Protein AF-A0A931K134-F1 (afdb_monomer)

Mean predicted aligned error: 13.14 Å

Secondary structure (DSSP, 8-state):
-----GGGGGGG-GGGTTS-HHHHHHHHHHHHH-HHHHHHHHHHHHHHHHHHHHHHHHHHHHHHHHS--TTTHHHHHHHHHHHHHHHHHHHHHHHHHHHHHHHHHHHHHHHHHHHSB-TTT--B-TTS--BTTTEEE-TTT--EEE--GGGGGGPPPTTSS------S-PPPPGGG-PPPPP-----S-GGGGSGGGTTS-HHHHHHHHHHTT--HHHHHHHHHHHHHHHHHHHHHHHHHHHHHHHHHS--GGGGGG-HHHHHHHHHHHHHHHHHHHHHHHHHHHHHHHHHHHHHTSB-TTT--B-TTSPPPTTSEEE-TTT--EEE--HHHHTTPPPTTS----------PPP--------

Sequence (362 aa):
MRLITKSKIYRAFPELDSYDDDDCQRFVARALESMGFKLATAGVMILMLVGVIPLTLYLGAELATEVSDDFFRRSLDLELTALFWMIGLVLVIACAFWVRDVLIGRRVRRLLRTQGRCVRCNYSLLGLEISPELTVVCPECGMKARVDRALCELVRDEEGRQSFVPRDVKAISPANQPPRPMRFITRRPIYRAFPELDSYDDHYCIVFLNSAKRPLWFRLPVLGLMVVLSLGGFAAFAITAMPVVILFTPSPRDADEQPFAFLAWIVFGTFVTGVIVLRVRDRLIRRRILTVLRRQGRCRDCDYSLVGMSVAPDLTITCPECGMINEVDPALSDLARDDLGRQSVAPPQPLPAAPTDTGAQP

Structure (mmCIF, N/CA/C/O backbone):
data_AF-A0A931K134-F1
#
_entry.id   AF-A0A931K134-F1
#
loop_
_atom_site.group_PDB
_atom_site.id
_atom_site.type_symbol
_atom_site.label_atom_id
_atom_site.label_alt_id
_atom_site.label_comp_id
_atom_site.label_asym_id
_atom_site.label_entity_id
_atom_site.label_seq_id
_atom_site.pdbx_PDB_ins_code
_atom_site.Cartn_x
_atom_site.Cartn_y
_atom_site.Cartn_z
_atom_site.occupancy
_atom_site.B_iso_or_equiv
_atom_site.auth_seq_id
_atom_site.auth_comp_id
_atom_site.auth_asym_id
_atom_site.auth_atom_id
_atom_site.pdbx_PDB_model_num
ATOM 1 N N . MET A 1 1 ? 5.025 -2.638 -3.467 1.00 38.53 1 MET A N 1
ATOM 2 C CA . MET A 1 1 ? 3.953 -1.661 -3.781 1.00 38.53 1 MET A CA 1
ATOM 3 C C . MET A 1 1 ? 3.006 -2.317 -4.767 1.00 38.53 1 MET A C 1
ATOM 5 O O . MET A 1 1 ? 3.502 -2.887 -5.725 1.00 38.53 1 MET A O 1
ATOM 9 N N . ARG A 1 2 ? 1.689 -2.331 -4.530 1.00 41.19 2 ARG A N 1
ATOM 10 C CA . ARG A 1 2 ? 0.731 -2.730 -5.576 1.00 41.19 2 ARG A CA 1
ATOM 11 C C . ARG A 1 2 ? 0.232 -1.453 -6.240 1.00 41.19 2 ARG A C 1
ATOM 13 O O . ARG A 1 2 ? -0.190 -0.566 -5.504 1.00 41.19 2 ARG A O 1
ATOM 20 N N . LEU A 1 3 ? 0.303 -1.386 -7.571 1.00 48.97 3 LEU A N 1
ATOM 21 C CA . LEU A 1 3 ? -0.452 -0.423 -8.373 1.00 48.97 3 LEU A CA 1
ATOM 22 C C . LEU A 1 3 ? -1.919 -0.596 -7.981 1.00 48.97 3 LEU A C 1
ATOM 24 O O . LEU A 1 3 ? -2.483 -1.678 -8.170 1.00 48.97 3 LEU A O 1
ATOM 28 N N . ILE A 1 4 ? -2.488 0.402 -7.309 1.00 51.59 4 ILE A N 1
ATOM 29 C CA . ILE A 1 4 ? -3.873 0.331 -6.864 1.00 51.59 4 ILE A CA 1
ATOM 30 C C . ILE A 1 4 ? -4.719 0.509 -8.120 1.00 51.59 4 ILE A C 1
ATOM 32 O O . ILE A 1 4 ? -4.828 1.598 -8.676 1.00 51.59 4 ILE A O 1
ATOM 36 N N . THR A 1 5 ? -5.294 -0.585 -8.610 1.00 55.16 5 THR A N 1
ATOM 37 C CA . THR A 1 5 ? -6.331 -0.512 -9.637 1.00 55.16 5 THR A CA 1
ATOM 38 C C . THR A 1 5 ? -7.448 0.384 -9.104 1.00 55.16 5 THR A C 1
ATOM 40 O O . THR A 1 5 ? -7.889 0.188 -7.969 1.00 55.16 5 THR A O 1
ATOM 43 N N . LYS A 1 6 ? -7.880 1.369 -9.906 1.00 60.53 6 LYS A N 1
ATOM 44 C CA . LYS A 1 6 ? -8.838 2.438 -9.544 1.00 60.53 6 LYS A CA 1
ATOM 45 C C . LYS A 1 6 ? -10.034 1.976 -8.694 1.00 60.53 6 LYS A C 1
ATOM 47 O O . LYS A 1 6 ? -10.540 2.761 -7.904 1.00 60.53 6 LYS A O 1
ATOM 52 N N . SER A 1 7 ? -10.462 0.724 -8.839 1.00 63.12 7 SER A N 1
ATOM 53 C CA . SER A 1 7 ? -11.676 0.178 -8.240 1.00 63.12 7 SER A CA 1
ATOM 54 C C . SER A 1 7 ? -11.694 0.059 -6.711 1.00 63.12 7 SER A C 1
ATOM 56 O O . SER A 1 7 ? -12.773 -0.154 -6.178 1.00 63.12 7 SER A O 1
ATOM 58 N N . LYS A 1 8 ? -10.571 0.162 -5.972 1.00 79.56 8 LYS A N 1
ATOM 59 C CA . LYS A 1 8 ? -10.569 -0.078 -4.501 1.00 79.56 8 LYS A CA 1
ATOM 60 C C . LYS A 1 8 ? -9.667 0.843 -3.677 1.00 79.56 8 LYS A C 1
ATOM 62 O O . LYS A 1 8 ? -9.091 0.417 -2.676 1.00 79.56 8 LYS A O 1
ATOM 67 N N . ILE A 1 9 ? -9.524 2.104 -4.084 1.00 80.75 9 ILE A N 1
ATOM 68 C CA . ILE A 1 9 ? -8.707 3.089 -3.348 1.00 80.75 9 ILE A CA 1
ATOM 69 C C . ILE A 1 9 ? -9.273 3.362 -1.944 1.00 80.75 9 ILE A C 1
ATOM 71 O O . ILE A 1 9 ? -8.511 3.505 -0.991 1.00 80.75 9 ILE A O 1
ATOM 75 N N . TYR A 1 10 ? -10.598 3.392 -1.802 1.00 83.75 10 TYR A N 1
ATOM 76 C CA . TYR A 1 10 ? -11.280 3.735 -0.552 1.00 83.75 10 TYR A CA 1
ATOM 77 C C . TYR A 1 10 ? -10.988 2.768 0.613 1.00 83.75 10 TYR A C 1
ATOM 79 O O . TYR A 1 10 ? -10.998 3.181 1.764 1.00 83.75 10 TYR A O 1
ATOM 87 N N . ARG A 1 11 ? -10.605 1.512 0.337 1.00 83.44 11 ARG A N 1
ATOM 88 C CA . ARG A 1 11 ? -10.245 0.521 1.376 1.00 83.44 11 ARG A CA 1
ATOM 89 C C . ARG A 1 11 ? -8.935 0.811 2.109 1.00 83.44 11 ARG A C 1
ATOM 91 O O . ARG A 1 11 ? -8.553 0.072 3.012 1.00 83.44 11 ARG A O 1
ATOM 98 N N . ALA A 1 12 ? -8.199 1.836 1.685 1.00 80.25 12 ALA A N 1
ATOM 99 C CA . ALA A 1 12 ? -7.009 2.299 2.385 1.00 80.25 12 ALA A CA 1
ATOM 100 C C . ALA A 1 12 ? -7.335 3.189 3.604 1.00 80.25 12 ALA A C 1
ATOM 102 O O . ALA A 1 12 ? -6.402 3.586 4.306 1.00 80.25 12 ALA A O 1
ATOM 103 N N . PHE A 1 13 ? -8.611 3.522 3.836 1.00 85.19 13 PHE A N 1
ATOM 104 C CA . PHE A 1 13 ? -9.059 4.415 4.907 1.00 85.19 13 PHE A CA 1
ATOM 105 C C . PHE A 1 13 ? -9.976 3.652 5.877 1.00 85.19 13 PHE A C 1
ATOM 107 O O . PHE A 1 13 ? -11.100 3.326 5.498 1.00 85.19 13 PHE A O 1
ATOM 114 N N . PRO A 1 14 ? -9.513 3.362 7.108 1.00 80.38 14 PRO A N 1
ATOM 115 C CA . PRO A 1 14 ? -10.309 2.694 8.142 1.00 80.38 14 PRO A CA 1
ATOM 116 C C . PRO A 1 14 ? -11.648 3.369 8.415 1.00 80.38 14 PRO A C 1
ATOM 118 O O . PRO A 1 14 ? -12.636 2.708 8.703 1.00 80.38 14 PRO A O 1
ATOM 121 N N . GLU A 1 15 ? -11.671 4.697 8.325 1.00 83.75 15 GLU A N 1
ATOM 122 C CA . GLU A 1 15 ? -12.836 5.523 8.621 1.00 83.75 15 GLU A CA 1
ATOM 123 C C . GLU A 1 15 ? -13.984 5.291 7.629 1.00 83.75 15 GLU A C 1
ATOM 125 O O . GLU A 1 15 ? -15.115 5.674 7.907 1.00 83.75 15 GLU A O 1
ATOM 130 N N . LEU A 1 16 ? -13.692 4.668 6.482 1.00 89.69 16 LEU A N 1
ATOM 131 C CA . LEU A 1 16 ? -14.670 4.308 5.462 1.00 89.69 16 LEU A CA 1
ATOM 132 C C . LEU A 1 16 ? -15.096 2.829 5.534 1.00 89.69 16 LEU A C 1
ATOM 134 O O . LEU A 1 16 ? -15.998 2.435 4.804 1.00 89.69 16 LEU A O 1
ATOM 138 N N . ASP A 1 17 ? -14.492 2.002 6.401 1.00 86.25 17 ASP A N 1
ATOM 139 C CA . ASP A 1 17 ? -14.764 0.553 6.447 1.00 86.25 17 ASP A CA 1
ATOM 140 C C . ASP A 1 17 ? -16.204 0.220 6.909 1.00 86.25 17 ASP A C 1
ATOM 142 O O . ASP A 1 17 ? -16.682 -0.885 6.651 1.00 86.25 17 ASP A O 1
ATOM 146 N N . SER A 1 18 ? -16.906 1.152 7.569 1.00 83.19 18 SER A N 1
ATOM 147 C CA . SER A 1 18 ? -18.308 0.999 8.001 1.00 83.19 18 SER A CA 1
ATOM 148 C C . SER A 1 18 ? -19.346 1.323 6.916 1.00 83.19 18 SER A C 1
ATOM 150 O O . SER A 1 18 ? -20.543 1.093 7.124 1.00 83.19 18 SER A O 1
ATOM 152 N N . TYR A 1 19 ? -18.911 1.870 5.780 1.00 87.50 19 TYR A N 1
ATOM 153 C CA . TYR A 1 19 ? -19.770 2.271 4.666 1.00 87.50 19 TYR A CA 1
ATOM 154 C C . TYR A 1 19 ? -19.750 1.221 3.557 1.00 87.50 19 TYR A C 1
ATOM 156 O O . TYR A 1 19 ? -18.840 0.392 3.475 1.00 87.50 19 TYR A O 1
ATOM 164 N N . ASP A 1 20 ? -20.771 1.242 2.701 1.00 89.12 20 ASP A N 1
ATOM 165 C CA . ASP A 1 20 ? -20.823 0.305 1.588 1.00 89.12 20 ASP A CA 1
ATOM 166 C C . ASP A 1 20 ? -19.754 0.631 0.530 1.00 89.12 20 ASP A C 1
ATOM 168 O O . ASP A 1 20 ? -19.308 1.775 0.384 1.00 89.12 20 ASP A O 1
ATOM 172 N N . ASP A 1 21 ? -19.319 -0.394 -0.209 1.00 88.38 21 ASP A N 1
ATOM 173 C CA . ASP A 1 21 ? -18.261 -0.281 -1.220 1.00 88.38 21 ASP A CA 1
ATOM 174 C C . ASP A 1 21 ? -18.636 0.769 -2.303 1.00 88.38 21 ASP A C 1
ATOM 176 O O . ASP A 1 21 ? -17.745 1.444 -2.829 1.00 88.38 21 ASP A O 1
ATOM 180 N N . ASP A 1 22 ? -19.930 0.934 -2.604 1.00 88.19 22 ASP A N 1
ATOM 181 C CA . ASP A 1 22 ? -20.445 1.869 -3.614 1.00 88.19 22 ASP A CA 1
ATOM 182 C C . ASP A 1 22 ? -20.434 3.333 -3.138 1.00 88.19 22 ASP A C 1
ATOM 184 O O . ASP A 1 22 ? -19.934 4.205 -3.859 1.00 88.19 22 ASP A O 1
ATOM 188 N N . ASP A 1 23 ? -20.881 3.606 -1.907 1.00 89.12 23 ASP A N 1
ATOM 189 C CA . ASP A 1 23 ? -20.825 4.943 -1.285 1.00 89.12 23 ASP A CA 1
ATOM 190 C C . ASP A 1 23 ? -19.381 5.433 -1.201 1.00 89.12 23 ASP A C 1
ATOM 192 O O . ASP A 1 23 ? -19.040 6.554 -1.583 1.00 89.12 23 ASP A O 1
ATOM 196 N N . CYS A 1 24 ? -18.487 4.538 -0.782 1.00 91.12 24 CYS A N 1
ATOM 197 C CA . CYS A 1 24 ? -17.067 4.820 -0.697 1.00 91.12 24 CYS A CA 1
ATOM 198 C C . CYS A 1 24 ? -16.456 5.175 -2.062 1.00 91.12 24 CYS A C 1
ATOM 200 O O . CYS A 1 24 ? -15.590 6.053 -2.151 1.00 91.12 24 CYS A O 1
ATOM 202 N N . GLN A 1 25 ? -16.875 4.500 -3.138 1.00 91.31 25 GLN A N 1
ATOM 203 C CA . GLN A 1 25 ? -16.417 4.818 -4.492 1.00 91.31 25 GLN A CA 1
ATOM 204 C C . GLN A 1 25 ? -16.917 6.185 -4.951 1.00 91.31 25 GLN A C 1
ATOM 206 O O . GLN A 1 25 ? -16.122 6.955 -5.499 1.00 91.31 25 GLN A O 1
ATOM 211 N N . ARG A 1 26 ? -18.190 6.510 -4.701 1.00 90.75 26 ARG A N 1
ATOM 212 C CA . ARG A 1 26 ? -18.770 7.821 -5.030 1.00 90.75 26 ARG A CA 1
ATOM 213 C C . ARG A 1 26 ? -18.090 8.936 -4.249 1.00 90.75 26 ARG A C 1
ATOM 215 O O . ARG A 1 26 ? -17.636 9.906 -4.856 1.00 90.75 26 ARG A O 1
ATOM 222 N N . PHE A 1 27 ? -17.891 8.743 -2.948 1.00 92.88 27 PHE A N 1
ATOM 223 C CA . PHE A 1 27 ? -17.142 9.651 -2.085 1.00 92.88 27 PHE A CA 1
ATOM 224 C C . PHE A 1 27 ? -15.739 9.935 -2.639 1.00 92.88 27 PHE A C 1
ATOM 226 O O . PHE A 1 27 ? -15.360 11.094 -2.825 1.00 92.88 27 PHE A O 1
ATOM 233 N N . VAL A 1 28 ? -14.962 8.891 -2.963 1.00 92.31 28 VAL A N 1
ATOM 234 C CA . VAL A 1 28 ? -13.608 9.070 -3.513 1.00 92.31 28 VAL A CA 1
ATOM 235 C C . VAL A 1 28 ? -13.650 9.733 -4.889 1.00 92.31 28 VAL A C 1
ATOM 237 O O . VAL A 1 28 ? -12.825 10.605 -5.156 1.00 92.31 28 VAL A O 1
ATOM 240 N N . ALA A 1 29 ? -14.600 9.381 -5.756 1.00 91.81 29 ALA A N 1
ATOM 241 C CA . ALA A 1 29 ? -14.750 10.025 -7.058 1.00 91.81 29 ALA A CA 1
ATOM 242 C C . ALA A 1 29 ? -15.012 11.534 -6.909 1.00 91.81 29 ALA A C 1
ATOM 244 O O . ALA A 1 29 ? -14.284 12.335 -7.496 1.00 91.81 29 ALA A O 1
ATOM 245 N N . ARG A 1 30 ? -15.957 11.928 -6.044 1.00 92.12 30 ARG A N 1
ATOM 246 C CA . ARG A 1 30 ? -16.266 13.334 -5.737 1.00 92.12 30 ARG A CA 1
ATOM 247 C C . ARG A 1 30 ? -15.095 14.074 -5.104 1.00 92.12 30 ARG A C 1
ATOM 249 O O . ARG A 1 30 ? -14.774 15.186 -5.519 1.00 92.12 30 ARG A O 1
ATOM 256 N N . ALA A 1 31 ? -14.390 13.450 -4.161 1.00 90.38 31 ALA A N 1
ATOM 257 C CA . ALA A 1 31 ? -13.205 14.038 -3.535 1.00 90.38 31 ALA A CA 1
ATOM 258 C C . ALA A 1 31 ? -12.096 14.357 -4.561 1.00 90.38 31 ALA A C 1
ATOM 260 O O . ALA A 1 31 ? -11.326 15.311 -4.385 1.00 90.38 31 ALA A O 1
ATOM 261 N N . LEU A 1 32 ? -12.025 13.577 -5.645 1.00 89.69 32 LEU A N 1
ATOM 262 C CA . LEU A 1 32 ? -11.075 13.748 -6.747 1.00 89.69 32 LEU A CA 1
ATOM 263 C C . LEU A 1 32 ? -11.561 14.693 -7.852 1.00 89.69 32 LEU A C 1
ATOM 265 O O . LEU A 1 32 ? -10.746 15.141 -8.661 1.00 89.69 32 LEU A O 1
ATOM 269 N N . GLU A 1 33 ? -12.848 15.041 -7.891 1.00 90.88 33 GLU A N 1
ATOM 270 C CA . GLU A 1 33 ? -13.387 15.988 -8.873 1.00 90.88 33 GLU A CA 1
ATOM 271 C C . GLU A 1 33 ? -12.904 17.426 -8.647 1.00 90.88 33 GLU A C 1
ATOM 273 O O . GLU A 1 33 ? -12.948 18.224 -9.587 1.00 90.88 33 GLU A O 1
ATOM 278 N N . SER A 1 34 ? -12.381 17.748 -7.455 1.00 87.00 34 SER A N 1
ATOM 279 C CA . SER A 1 34 ? -11.910 19.099 -7.132 1.00 87.00 34 SER A CA 1
ATOM 280 C C . SER A 1 34 ? -10.863 19.609 -8.136 1.00 87.00 34 SER A C 1
ATOM 282 O O . SER A 1 34 ? -9.825 18.988 -8.379 1.00 87.00 34 SER A O 1
ATOM 284 N N . MET A 1 35 ? -11.133 20.780 -8.719 1.00 81.00 35 MET A N 1
ATOM 285 C CA . MET A 1 35 ? -10.292 21.386 -9.759 1.00 81.00 35 MET A CA 1
ATOM 286 C C . MET A 1 35 ? -8.851 21.605 -9.276 1.00 81.00 35 MET A C 1
ATOM 288 O O . MET A 1 35 ? -7.903 21.324 -10.007 1.00 81.00 35 MET A O 1
ATOM 292 N N . GLY A 1 36 ? -8.680 22.003 -8.010 1.00 85.25 36 GLY A N 1
ATOM 293 C CA . GLY A 1 36 ? -7.364 22.176 -7.393 1.00 85.25 36 GLY A CA 1
ATOM 294 C C . GLY A 1 36 ? -6.547 20.883 -7.316 1.00 85.25 36 GLY A C 1
ATOM 295 O O . GLY A 1 36 ? -5.332 20.923 -7.483 1.00 85.25 36 GLY A O 1
ATOM 296 N N . PHE A 1 37 ? -7.187 19.723 -7.128 1.00 82.75 37 PHE A N 1
ATOM 297 C CA . PHE A 1 37 ? -6.483 18.440 -7.153 1.00 82.75 37 PHE A CA 1
ATOM 298 C C . PHE A 1 37 ? -5.993 18.104 -8.563 1.00 82.75 37 PHE A C 1
ATOM 300 O O . PHE A 1 37 ? -4.834 17.733 -8.728 1.00 82.75 37 PHE A O 1
ATOM 307 N N . LYS A 1 38 ? -6.844 18.298 -9.580 1.00 87.31 38 LYS A N 1
ATOM 308 C CA . LYS A 1 38 ? -6.478 18.080 -10.988 1.00 87.31 38 LYS A CA 1
ATOM 309 C C . LYS A 1 38 ? -5.300 18.970 -11.391 1.00 87.31 38 LYS A C 1
ATOM 311 O O . LYS A 1 38 ? -4.310 18.450 -11.899 1.00 87.31 38 LYS A O 1
ATOM 316 N N . LEU A 1 39 ? -5.365 20.264 -11.067 1.00 89.94 39 LEU A N 1
ATOM 317 C CA . LEU A 1 39 ? -4.284 21.228 -11.297 1.00 89.94 39 LEU A CA 1
ATOM 318 C C . LEU A 1 39 ? -2.995 20.840 -10.566 1.00 89.94 39 LEU A C 1
ATOM 320 O O . LEU A 1 39 ? -1.937 20.833 -11.183 1.00 89.94 39 LEU A O 1
ATOM 324 N N . ALA A 1 40 ? -3.068 20.447 -9.291 1.00 82.75 40 ALA A N 1
ATOM 325 C CA . ALA A 1 40 ? -1.891 20.011 -8.541 1.00 82.75 40 ALA A CA 1
ATOM 326 C C . ALA A 1 40 ? -1.265 18.741 -9.137 1.00 82.75 40 ALA A C 1
ATOM 328 O O . ALA A 1 40 ? -0.050 18.673 -9.305 1.00 82.75 40 ALA A O 1
ATOM 329 N N . THR A 1 41 ? -2.077 17.742 -9.500 1.00 82.62 41 THR A N 1
ATOM 330 C CA . THR A 1 41 ? -1.564 16.527 -10.147 1.00 82.62 41 THR A CA 1
ATOM 331 C C . THR A 1 41 ? -0.950 16.822 -11.509 1.00 82.62 41 THR A C 1
ATOM 333 O O . THR A 1 41 ? 0.139 16.330 -11.785 1.00 82.62 41 THR A O 1
ATOM 336 N N . ALA A 1 42 ? -1.590 17.657 -12.331 1.00 87.56 42 ALA A N 1
ATOM 337 C CA . ALA A 1 42 ? -1.050 18.077 -13.619 1.00 87.56 42 ALA A CA 1
ATOM 338 C C . ALA A 1 42 ? 0.257 18.861 -13.441 1.00 87.56 42 ALA A C 1
ATOM 340 O O . ALA A 1 42 ? 1.228 18.573 -14.126 1.00 87.56 42 ALA A O 1
ATOM 341 N N . GLY A 1 43 ? 0.317 19.775 -12.469 1.00 87.69 43 GLY A N 1
ATOM 342 C CA . GLY A 1 43 ? 1.517 20.543 -12.146 1.00 87.69 43 GLY A CA 1
ATOM 343 C C . GLY A 1 43 ? 2.694 19.657 -11.746 1.00 87.69 43 GLY A C 1
ATOM 344 O O . GLY A 1 43 ? 3.791 19.848 -12.258 1.00 87.69 43 GLY A O 1
ATOM 345 N N . VAL A 1 44 ? 2.479 18.635 -10.908 1.00 83.25 44 VAL A N 1
ATOM 346 C CA . VAL A 1 44 ? 3.557 17.692 -10.562 1.00 83.25 44 VAL A CA 1
ATOM 347 C C . VAL A 1 44 ? 3.950 16.819 -11.756 1.00 83.25 44 VAL A C 1
ATOM 349 O O . VAL A 1 44 ? 5.132 16.563 -11.945 1.00 83.25 44 VAL A O 1
ATOM 352 N N . MET A 1 45 ? 2.998 16.396 -12.592 1.00 81.50 45 MET A N 1
ATOM 353 C CA . MET A 1 45 ? 3.308 15.656 -13.822 1.00 81.50 45 MET A CA 1
ATOM 354 C C . MET A 1 45 ? 4.157 16.486 -14.788 1.00 81.50 45 MET A C 1
ATOM 356 O O . MET A 1 45 ? 5.151 15.983 -15.301 1.00 81.50 45 MET A O 1
ATOM 360 N N . ILE A 1 46 ? 3.796 17.754 -14.997 1.00 88.31 46 ILE A N 1
ATOM 361 C CA . ILE A 1 46 ? 4.546 18.695 -15.835 1.00 88.31 46 ILE A CA 1
ATOM 362 C C . ILE A 1 46 ? 5.927 18.947 -15.229 1.00 88.31 46 ILE A C 1
ATOM 364 O O . ILE A 1 46 ? 6.915 18.870 -15.945 1.00 88.31 46 ILE A O 1
ATOM 368 N N . LEU A 1 47 ? 6.025 19.169 -13.915 1.00 85.44 47 LEU A N 1
ATOM 369 C CA . LEU A 1 47 ? 7.307 19.358 -13.234 1.00 85.44 47 LEU A CA 1
ATOM 370 C C . LEU A 1 47 ? 8.214 18.127 -13.363 1.00 85.44 47 LEU A C 1
ATOM 372 O O . LEU A 1 47 ? 9.410 18.276 -13.571 1.00 85.44 47 LEU A O 1
ATOM 376 N N . MET A 1 48 ? 7.665 16.913 -13.274 1.00 77.69 48 MET A N 1
ATOM 377 C CA . MET A 1 48 ? 8.436 15.682 -13.476 1.00 77.69 48 MET A CA 1
ATOM 378 C C . MET A 1 48 ? 8.875 15.524 -14.932 1.00 77.69 48 MET A C 1
ATOM 380 O O . MET A 1 48 ? 10.013 15.141 -15.179 1.00 77.69 48 MET A O 1
ATOM 384 N N . LEU A 1 49 ? 8.009 15.861 -15.889 1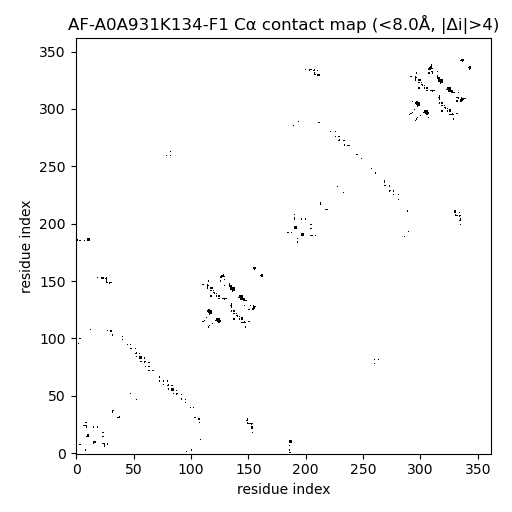.00 79.69 49 LEU A N 1
ATOM 385 C CA . LEU A 1 49 ? 8.335 15.843 -17.314 1.00 79.69 49 LEU A CA 1
ATOM 386 C C . LEU A 1 49 ? 9.455 16.848 -17.640 1.00 79.69 49 LEU A C 1
ATOM 388 O O . LEU A 1 49 ? 10.428 16.489 -18.288 1.00 79.69 49 LEU A O 1
ATOM 392 N N . VAL A 1 50 ? 9.340 18.083 -17.148 1.00 84.31 50 VAL A N 1
ATOM 393 C CA . VAL A 1 50 ? 10.282 19.188 -17.402 1.00 84.31 50 VAL A CA 1
ATOM 394 C C . VAL A 1 50 ? 11.535 19.102 -16.524 1.00 84.31 50 VAL A C 1
ATOM 396 O O . VAL A 1 50 ? 12.561 19.660 -16.877 1.00 84.31 50 VAL A O 1
ATOM 399 N N . GLY A 1 51 ? 11.493 18.416 -15.385 1.00 78.69 51 GLY A N 1
ATOM 400 C CA . GLY A 1 51 ? 12.648 18.259 -14.501 1.00 78.69 51 GLY A CA 1
ATOM 401 C C . GLY A 1 51 ? 13.477 17.022 -14.830 1.00 78.69 51 GLY A C 1
ATOM 402 O O . GLY A 1 51 ? 14.687 17.112 -15.006 1.00 78.69 51 GLY A O 1
ATOM 403 N N . VAL A 1 52 ? 12.831 15.856 -14.926 1.00 76.62 52 VAL A N 1
ATOM 404 C CA . VAL A 1 52 ? 13.536 14.574 -15.064 1.00 76.62 52 VAL A CA 1
ATOM 405 C C . VAL A 1 52 ? 14.074 14.392 -16.477 1.00 76.62 52 VAL A C 1
ATOM 407 O O . VAL A 1 52 ? 15.217 13.977 -16.614 1.00 76.62 52 VAL A O 1
ATOM 410 N N . ILE A 1 53 ? 13.303 14.739 -17.517 1.00 75.19 53 ILE A N 1
ATOM 411 C CA . ILE A 1 53 ? 13.735 14.526 -18.908 1.00 75.19 53 ILE A CA 1
ATOM 412 C C . ILE A 1 53 ? 14.962 15.388 -19.252 1.00 75.19 53 ILE A C 1
ATOM 414 O O . ILE A 1 53 ? 15.958 14.825 -19.713 1.00 75.19 53 ILE A O 1
ATOM 418 N N . PRO A 1 54 ? 14.983 16.711 -18.989 1.00 77.19 54 PRO A N 1
ATOM 419 C CA . PRO A 1 54 ? 16.164 17.527 -19.263 1.00 77.19 54 PRO A CA 1
ATOM 420 C C . PRO A 1 54 ? 17.357 17.152 -18.393 1.00 77.19 54 PRO A C 1
ATOM 422 O O . PRO A 1 54 ? 18.481 17.199 -18.873 1.00 77.19 54 PRO A O 1
ATOM 425 N N . LEU A 1 55 ? 17.131 16.719 -17.147 1.00 75.19 55 LEU A N 1
ATOM 426 C CA . LEU A 1 55 ? 18.210 16.217 -16.298 1.00 75.19 55 LEU A CA 1
ATOM 427 C C . LEU A 1 55 ? 18.822 14.933 -16.871 1.00 75.19 55 LEU A C 1
ATOM 429 O O . LEU A 1 55 ? 20.041 14.811 -16.911 1.00 75.19 55 LEU A O 1
ATOM 433 N N . THR A 1 56 ? 18.004 13.992 -17.354 1.00 73.94 56 THR A N 1
ATOM 434 C CA . THR A 1 56 ? 18.515 12.783 -18.018 1.00 73.94 56 THR A CA 1
ATOM 435 C C . THR A 1 56 ? 19.233 13.099 -19.327 1.00 73.94 56 THR A C 1
ATOM 437 O O . THR A 1 56 ? 20.237 12.460 -19.622 1.00 73.94 56 THR A O 1
ATOM 440 N N . LEU A 1 57 ? 18.772 14.109 -20.074 1.00 74.38 57 LEU A N 1
ATOM 441 C CA . LEU A 1 57 ? 19.445 14.600 -21.280 1.00 74.38 57 LEU A CA 1
ATOM 442 C C . LEU A 1 57 ? 20.799 15.236 -20.958 1.00 74.38 57 LEU A C 1
ATOM 444 O O . LEU A 1 57 ? 21.783 14.942 -21.624 1.00 74.38 57 LEU A O 1
ATOM 448 N N . TYR A 1 58 ? 20.853 16.079 -19.927 1.00 78.50 58 TYR A N 1
ATOM 449 C CA . TYR A 1 58 ? 22.082 16.729 -19.486 1.00 78.50 58 TYR A CA 1
ATOM 450 C C . TYR A 1 58 ? 23.114 15.706 -19.001 1.00 78.50 58 TYR A C 1
ATOM 452 O O . TYR A 1 58 ? 24.255 15.736 -19.443 1.00 78.50 58 TYR A O 1
ATOM 460 N N . LEU A 1 59 ? 22.696 14.755 -18.158 1.00 74.38 59 LEU A N 1
ATOM 461 C CA . LEU A 1 59 ? 23.573 13.6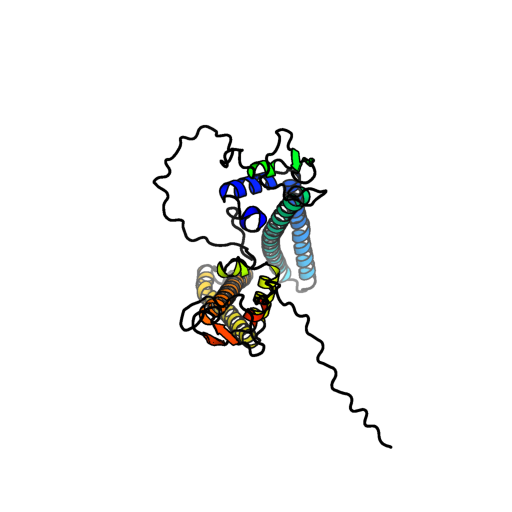86 -17.676 1.00 74.38 59 LEU A CA 1
ATOM 462 C C . LEU A 1 59 ? 24.058 12.780 -18.812 1.00 74.38 59 LEU A C 1
ATOM 464 O O . LEU A 1 59 ? 25.217 12.384 -18.803 1.00 74.38 59 LEU A O 1
ATOM 468 N N . GLY A 1 60 ? 23.197 12.475 -19.788 1.00 72.38 60 GLY A N 1
ATOM 469 C CA . GLY A 1 60 ? 23.592 11.731 -20.984 1.00 72.38 60 GLY A CA 1
ATOM 470 C C . GLY A 1 60 ? 24.619 12.486 -21.830 1.00 72.38 60 GLY A C 1
ATOM 471 O O . GLY A 1 60 ? 25.593 11.886 -22.274 1.00 72.38 60 GLY A O 1
ATOM 472 N N . ALA A 1 61 ? 24.440 13.800 -21.999 1.00 72.31 61 ALA A N 1
ATOM 473 C CA . ALA A 1 61 ? 25.353 14.651 -22.759 1.00 72.31 61 ALA A CA 1
ATOM 474 C C . ALA A 1 61 ? 26.719 14.828 -22.072 1.00 72.31 61 ALA A C 1
ATOM 476 O O . ALA A 1 61 ? 27.741 14.732 -22.740 1.00 72.31 61 ALA A O 1
ATOM 477 N N . GLU A 1 62 ? 26.757 15.042 -20.754 1.00 75.50 62 GLU A N 1
ATOM 478 C CA . GLU A 1 62 ? 28.013 15.107 -19.985 1.00 75.50 62 GLU A CA 1
ATOM 479 C C . GLU A 1 62 ? 28.795 13.792 -20.093 1.00 75.50 62 GLU A C 1
ATOM 481 O O . GLU A 1 62 ? 29.965 13.803 -20.479 1.00 75.50 62 GLU A O 1
ATOM 486 N N . LEU A 1 63 ? 28.130 12.648 -19.871 1.00 70.69 63 LEU A N 1
ATOM 487 C CA . LEU A 1 63 ? 28.771 11.333 -20.001 1.00 70.69 63 LEU A CA 1
ATOM 488 C C . LEU A 1 63 ? 29.339 11.096 -21.409 1.00 70.69 63 LEU A C 1
ATOM 490 O O . LEU A 1 63 ? 30.402 10.496 -21.547 1.00 70.69 63 LEU A O 1
ATOM 494 N N . ALA A 1 64 ? 28.639 11.566 -22.444 1.00 66.56 64 ALA A N 1
ATOM 495 C CA . ALA A 1 64 ? 29.077 11.467 -23.835 1.00 66.56 64 ALA A CA 1
ATOM 496 C C . ALA A 1 64 ? 30.346 12.294 -24.120 1.00 66.56 64 ALA A C 1
ATOM 498 O O . ALA A 1 64 ? 31.182 11.916 -24.942 1.00 66.56 64 ALA A O 1
ATOM 499 N N . THR A 1 65 ? 30.539 13.423 -23.430 1.00 73.38 65 THR A N 1
ATOM 500 C CA . THR A 1 65 ? 31.717 14.273 -23.661 1.00 73.38 65 THR A CA 1
ATOM 501 C C . THR A 1 65 ? 33.011 13.712 -23.074 1.00 73.38 65 THR A C 1
ATOM 503 O O . THR A 1 65 ? 34.072 13.957 -23.651 1.00 73.38 65 THR A O 1
ATOM 506 N N . GLU A 1 66 ? 32.935 12.936 -21.989 1.00 72.31 66 GLU A N 1
ATOM 507 C CA . GLU A 1 66 ? 34.100 12.429 -21.245 1.00 72.31 66 GLU A CA 1
ATOM 508 C C . GLU A 1 66 ? 34.727 11.162 -21.872 1.00 72.31 66 GLU A C 1
ATOM 510 O O . GLU A 1 66 ? 35.899 10.864 -21.644 1.00 72.31 66 GLU A O 1
ATOM 515 N N . VAL A 1 67 ? 33.992 10.438 -22.725 1.00 65.88 67 VAL A N 1
ATOM 516 C CA . VAL A 1 67 ? 34.472 9.228 -23.417 1.00 65.88 67 VAL A CA 1
ATOM 517 C C . VAL A 1 67 ? 35.084 9.615 -24.774 1.00 65.88 67 VAL A C 1
ATOM 519 O O . VAL A 1 67 ? 34.392 9.763 -25.779 1.00 65.88 67 VAL A O 1
ATOM 522 N N . SER A 1 68 ? 36.399 9.850 -24.805 1.00 53.97 68 SER A N 1
ATOM 523 C CA . SER A 1 68 ? 37.111 10.435 -25.952 1.00 53.97 68 SER A CA 1
ATOM 524 C C . SER A 1 68 ? 37.716 9.398 -26.918 1.00 53.97 68 SER A C 1
ATOM 526 O O . SER A 1 68 ? 38.899 9.095 -26.810 1.00 53.97 68 SER A O 1
ATOM 528 N N . ASP A 1 69 ? 36.947 8.909 -27.896 1.00 62.72 69 ASP A N 1
ATOM 529 C CA . ASP A 1 69 ? 37.503 8.355 -29.147 1.00 62.72 69 ASP A CA 1
ATOM 530 C C . ASP A 1 69 ? 36.532 8.562 -30.333 1.00 62.72 69 ASP A C 1
ATOM 532 O O . ASP A 1 69 ? 35.358 8.184 -30.296 1.00 62.72 69 ASP A O 1
ATOM 536 N N . ASP A 1 70 ? 37.017 9.204 -31.402 1.00 66.56 70 ASP A N 1
ATOM 537 C CA . ASP A 1 70 ? 36.199 9.978 -32.356 1.00 66.56 70 ASP A CA 1
ATOM 538 C C . ASP A 1 70 ? 35.307 9.175 -33.325 1.00 66.56 70 ASP A C 1
ATOM 540 O O . ASP A 1 70 ? 34.362 9.734 -33.885 1.00 66.56 70 ASP A O 1
ATOM 544 N N . PHE A 1 71 ? 35.551 7.876 -33.528 1.00 51.69 71 PHE A N 1
ATOM 545 C CA . PHE A 1 71 ? 34.756 7.057 -34.462 1.00 51.69 71 PHE A CA 1
ATOM 546 C C . PHE A 1 71 ? 33.624 6.286 -33.770 1.00 51.69 71 PHE A C 1
ATOM 548 O O . PHE A 1 71 ? 32.533 6.146 -34.317 1.00 51.69 71 PHE A O 1
ATOM 555 N N . PHE A 1 72 ? 33.855 5.854 -32.529 1.00 55.25 72 PHE A N 1
ATOM 556 C CA . PHE A 1 72 ? 32.852 5.191 -31.692 1.00 55.25 72 PHE A CA 1
ATOM 557 C C . PHE A 1 72 ? 31.796 6.193 -31.172 1.00 55.25 72 PHE A C 1
ATOM 559 O O . PHE A 1 72 ? 30.648 5.827 -30.932 1.00 55.25 72 PHE A O 1
ATOM 566 N N . ARG A 1 73 ? 32.163 7.482 -31.096 1.00 58.56 73 ARG A N 1
ATOM 567 C CA . ARG A 1 73 ? 31.389 8.600 -30.531 1.00 58.56 73 ARG A CA 1
ATOM 568 C C . ARG A 1 73 ? 29.977 8.772 -31.099 1.00 58.56 73 ARG A C 1
ATOM 570 O O . ARG A 1 73 ? 29.013 8.777 -30.352 1.00 58.56 73 ARG A O 1
ATOM 577 N N . ARG A 1 74 ? 29.805 8.868 -32.425 1.00 61.19 74 ARG A N 1
ATOM 578 C CA . ARG A 1 74 ? 28.483 9.220 -32.992 1.00 61.19 74 ARG A CA 1
ATOM 579 C C . ARG A 1 74 ? 27.422 8.141 -32.819 1.00 61.19 74 ARG A C 1
ATOM 581 O O . ARG A 1 74 ? 26.261 8.496 -32.643 1.00 61.19 74 ARG A O 1
ATOM 588 N N . SER A 1 75 ? 27.806 6.867 -32.899 1.00 61.09 75 SER A N 1
ATOM 589 C CA . SER A 1 75 ? 26.857 5.778 -32.667 1.00 61.09 75 SER A CA 1
ATOM 590 C C . SER A 1 75 ? 26.512 5.726 -31.179 1.00 61.09 75 SER A C 1
ATOM 592 O O . SER A 1 75 ? 25.363 5.951 -30.810 1.00 61.09 75 SER A O 1
ATOM 594 N N . LEU A 1 76 ? 27.530 5.599 -30.318 1.00 60.12 76 LEU A N 1
ATOM 595 C CA . LEU A 1 76 ? 27.375 5.404 -28.872 1.00 60.12 76 LEU A CA 1
ATOM 596 C C . LEU A 1 76 ? 26.707 6.589 -28.152 1.00 60.12 76 LEU A C 1
ATOM 598 O O . LEU A 1 76 ? 25.959 6.373 -27.196 1.00 60.12 76 LEU A O 1
ATOM 602 N N . ASP A 1 77 ? 26.891 7.820 -28.643 1.00 65.81 77 ASP A N 1
ATOM 603 C CA . ASP A 1 77 ? 26.227 9.016 -28.109 1.00 65.81 77 ASP A CA 1
ATOM 604 C C . ASP A 1 77 ? 24.710 8.961 -28.315 1.00 65.81 77 ASP A C 1
ATOM 606 O O . ASP A 1 77 ? 23.945 9.247 -27.390 1.00 65.81 77 ASP A O 1
ATOM 610 N N . LEU A 1 78 ? 24.248 8.554 -29.503 1.00 65.38 78 LEU A N 1
ATOM 611 C CA . LEU A 1 78 ? 22.820 8.350 -29.765 1.00 65.38 78 LEU A CA 1
ATOM 612 C C . LEU A 1 78 ? 22.272 7.208 -28.899 1.00 65.38 78 LEU A C 1
ATOM 614 O O . LEU A 1 78 ? 21.146 7.308 -28.399 1.00 65.38 78 LEU A O 1
ATOM 618 N N . GLU A 1 79 ? 23.075 6.167 -28.653 1.00 63.62 79 GLU A N 1
ATOM 619 C CA . GLU A 1 79 ? 22.630 4.999 -27.898 1.00 63.62 79 GLU A CA 1
ATOM 620 C C . GLU A 1 79 ? 22.473 5.227 -26.402 1.00 63.62 79 GLU A C 1
ATOM 622 O O . GLU A 1 79 ? 21.419 4.933 -25.822 1.00 63.62 79 GLU A O 1
ATOM 627 N N . LEU A 1 80 ? 23.493 5.804 -25.770 1.00 66.44 80 LEU A N 1
ATOM 628 C CA . LEU A 1 80 ? 23.433 6.187 -24.365 1.00 66.44 80 LEU A CA 1
ATOM 629 C C . LEU A 1 80 ? 22.309 7.197 -24.145 1.00 66.44 80 LEU A C 1
ATOM 631 O O . LEU A 1 80 ? 21.523 7.049 -23.206 1.00 66.44 80 LEU A O 1
ATOM 635 N N . THR A 1 81 ? 22.160 8.165 -25.051 1.00 69.31 81 THR A N 1
ATOM 636 C CA . THR A 1 81 ? 21.087 9.161 -24.969 1.00 69.31 81 THR A CA 1
ATOM 637 C C . THR A 1 81 ? 19.702 8.508 -25.020 1.00 69.31 81 THR A C 1
ATOM 639 O O . THR A 1 81 ? 18.844 8.831 -24.194 1.00 69.31 81 THR A O 1
ATOM 642 N N . ALA A 1 82 ? 19.469 7.558 -25.932 1.00 71.25 82 ALA A N 1
ATOM 643 C CA . ALA A 1 82 ? 18.193 6.847 -26.032 1.00 71.25 82 ALA A CA 1
ATOM 644 C C . ALA A 1 82 ? 17.917 5.947 -24.811 1.00 71.25 82 ALA A C 1
ATOM 646 O O . ALA A 1 82 ? 16.779 5.876 -24.333 1.00 71.25 82 ALA A O 1
ATOM 647 N N . LEU A 1 83 ? 18.945 5.312 -24.241 1.00 70.19 83 LEU A N 1
ATOM 648 C CA . LEU A 1 83 ? 18.822 4.550 -23.001 1.00 70.19 83 LEU A CA 1
ATOM 649 C C . LEU A 1 83 ? 18.425 5.436 -21.814 1.00 70.19 83 LEU A C 1
ATOM 651 O O . LEU A 1 83 ? 17.479 5.112 -21.087 1.00 70.19 83 LEU A O 1
ATOM 655 N N . PHE A 1 84 ? 19.132 6.548 -21.607 1.00 69.62 84 PHE A N 1
ATOM 656 C CA . PHE A 1 84 ? 18.809 7.491 -20.537 1.00 69.62 84 PHE A CA 1
ATOM 657 C C . PHE A 1 84 ? 17.387 8.032 -20.693 1.00 69.62 84 PHE A C 1
ATOM 659 O O . PHE A 1 84 ? 16.675 8.166 -19.696 1.00 69.62 84 PHE A O 1
ATOM 666 N N . TRP A 1 85 ? 16.926 8.222 -21.931 1.00 74.38 85 TRP A N 1
ATOM 667 C CA . TRP A 1 85 ? 15.533 8.534 -22.242 1.00 74.38 85 TRP A CA 1
ATOM 668 C C . TRP A 1 85 ? 14.556 7.449 -21.795 1.00 74.38 85 TRP A C 1
ATOM 670 O O . TRP A 1 85 ? 13.565 7.755 -21.134 1.00 74.38 85 TRP A O 1
ATOM 680 N N . MET A 1 86 ? 14.822 6.181 -22.115 1.00 74.12 86 MET A N 1
ATOM 681 C CA . MET A 1 86 ? 13.950 5.062 -21.740 1.00 74.12 86 MET A CA 1
ATOM 682 C C . MET A 1 86 ? 13.891 4.866 -20.222 1.00 74.12 86 MET A C 1
ATOM 684 O O . MET A 1 86 ? 12.804 4.710 -19.660 1.00 74.12 86 MET A O 1
ATOM 688 N N . ILE A 1 87 ? 15.037 4.927 -19.538 1.00 76.00 87 ILE A N 1
ATOM 689 C CA . ILE A 1 87 ? 15.105 4.866 -18.070 1.00 76.00 87 ILE A CA 1
ATOM 690 C C . ILE A 1 87 ? 14.372 6.065 -17.461 1.00 76.00 87 ILE A C 1
ATOM 692 O O . ILE A 1 87 ? 13.543 5.885 -16.566 1.00 76.00 87 ILE A O 1
ATOM 696 N N . GLY A 1 88 ? 14.628 7.271 -17.972 1.00 75.62 88 GLY A N 1
ATOM 697 C CA . GLY A 1 88 ? 13.952 8.499 -17.564 1.00 75.62 88 GLY A CA 1
ATOM 698 C C . GLY A 1 88 ? 12.437 8.386 -17.704 1.00 75.62 88 GLY A C 1
ATOM 699 O O . GLY A 1 88 ? 11.711 8.661 -16.751 1.00 75.62 88 GLY A O 1
ATOM 700 N N . LEU A 1 89 ? 11.946 7.883 -18.838 1.00 76.44 89 LEU A N 1
ATOM 701 C CA . LEU A 1 89 ? 10.523 7.671 -19.101 1.00 76.44 89 LEU A CA 1
ATOM 702 C C . LEU A 1 89 ? 9.904 6.668 -18.116 1.00 76.44 89 LEU A C 1
ATOM 704 O O . LEU A 1 89 ? 8.861 6.950 -17.522 1.00 76.44 89 LEU A O 1
ATOM 708 N N . VAL A 1 90 ? 10.549 5.518 -17.895 1.00 78.06 90 VAL A N 1
ATOM 709 C CA . VAL A 1 90 ? 10.074 4.501 -16.940 1.00 78.06 90 VAL A CA 1
ATOM 710 C C . VAL A 1 90 ? 10.030 5.068 -15.520 1.00 78.06 90 VAL A C 1
ATOM 712 O O . VAL A 1 90 ? 9.040 4.864 -14.812 1.00 78.06 90 VAL A O 1
ATOM 715 N N . LEU A 1 91 ? 11.053 5.821 -15.109 1.00 77.62 91 LEU A N 1
ATOM 716 C CA . LEU A 1 91 ? 11.094 6.484 -13.806 1.00 77.62 91 LEU A CA 1
ATOM 717 C C . LEU A 1 91 ? 10.011 7.556 -13.678 1.00 77.62 91 LEU A C 1
ATOM 719 O O . LEU A 1 91 ? 9.321 7.588 -12.660 1.00 77.62 91 LEU A O 1
ATOM 723 N N . VAL A 1 92 ? 9.799 8.389 -14.700 1.00 78.38 92 VAL A N 1
ATOM 724 C CA . VAL A 1 92 ? 8.728 9.396 -14.719 1.00 78.38 92 VAL A CA 1
ATOM 725 C C . VAL A 1 92 ? 7.366 8.726 -14.581 1.00 78.38 92 VAL A C 1
ATOM 727 O O . VAL A 1 92 ? 6.572 9.150 -13.744 1.00 78.38 92 VAL A O 1
ATOM 730 N N . ILE A 1 93 ? 7.101 7.645 -15.320 1.00 80.12 93 ILE A N 1
ATOM 731 C CA . ILE A 1 93 ? 5.840 6.898 -15.231 1.00 80.12 93 ILE A CA 1
ATOM 732 C C . ILE A 1 93 ? 5.673 6.284 -13.833 1.00 80.12 93 ILE A C 1
ATOM 734 O O . ILE A 1 93 ? 4.620 6.435 -13.208 1.00 80.12 93 ILE A O 1
ATOM 738 N N . ALA A 1 94 ? 6.700 5.618 -13.302 1.00 78.94 94 ALA A N 1
ATOM 739 C CA . ALA A 1 94 ? 6.647 5.003 -11.978 1.00 78.94 94 ALA A CA 1
ATOM 740 C C . ALA A 1 94 ? 6.409 6.045 -10.872 1.00 78.94 94 ALA A C 1
ATOM 742 O O . ALA A 1 94 ? 5.535 5.866 -10.015 1.00 78.94 94 ALA A O 1
ATOM 743 N N . CYS A 1 95 ? 7.136 7.161 -10.920 1.00 79.31 95 CYS A N 1
ATOM 744 C CA . CYS A 1 95 ? 6.983 8.270 -9.990 1.00 79.31 95 CYS A CA 1
ATOM 745 C C . CYS A 1 95 ? 5.623 8.957 -10.134 1.00 79.31 95 CYS A C 1
ATOM 747 O O . CYS A 1 95 ? 5.009 9.279 -9.122 1.00 79.31 95 CYS A O 1
ATOM 749 N N . ALA A 1 96 ? 5.108 9.126 -11.351 1.00 79.88 96 ALA A N 1
ATOM 750 C CA . ALA A 1 96 ? 3.779 9.670 -11.615 1.00 79.88 96 ALA A CA 1
ATOM 751 C C . ALA A 1 96 ? 2.678 8.858 -10.924 1.00 79.88 96 ALA A C 1
ATOM 753 O O . ALA A 1 96 ? 1.842 9.415 -10.207 1.00 79.88 96 ALA A O 1
ATOM 754 N N . PHE A 1 97 ? 2.698 7.530 -11.085 1.00 80.81 97 PHE A N 1
ATOM 755 C CA . PHE A 1 97 ? 1.761 6.640 -10.394 1.00 80.81 97 PHE A CA 1
ATOM 756 C C . PHE A 1 97 ? 1.910 6.733 -8.876 1.00 80.81 97 PHE A C 1
ATOM 758 O O . PHE A 1 97 ? 0.911 6.802 -8.157 1.00 80.81 97 PHE A O 1
ATOM 765 N N . TRP A 1 98 ? 3.147 6.781 -8.382 1.00 83.62 98 TRP A N 1
ATOM 766 C CA . TRP A 1 98 ? 3.413 6.872 -6.952 1.00 83.62 98 TRP A CA 1
ATOM 767 C C . TRP A 1 98 ? 2.923 8.189 -6.339 1.00 83.62 98 TRP A C 1
ATOM 769 O O . TRP A 1 98 ? 2.190 8.177 -5.348 1.00 83.62 98 TRP A O 1
ATOM 779 N N . VAL A 1 99 ? 3.277 9.323 -6.944 1.00 82.31 99 VAL A N 1
ATOM 780 C CA . VAL A 1 99 ? 2.849 10.660 -6.519 1.00 82.31 99 VAL A CA 1
ATOM 781 C C . VAL A 1 99 ? 1.333 10.759 -6.551 1.00 82.31 99 VAL A C 1
ATOM 783 O O . VAL A 1 99 ? 0.739 11.229 -5.582 1.00 82.31 99 VAL A O 1
ATOM 786 N N . ARG A 1 100 ? 0.692 10.283 -7.626 1.00 84.12 100 ARG A N 1
ATOM 787 C CA . ARG A 1 100 ? -0.767 10.250 -7.737 1.00 84.12 100 ARG A CA 1
ATOM 788 C C . ARG A 1 100 ? -1.387 9.538 -6.538 1.00 84.12 100 ARG A C 1
ATOM 790 O O . ARG A 1 100 ? -2.229 10.129 -5.868 1.00 84.12 100 ARG A O 1
ATOM 797 N N . ASP A 1 101 ? -0.957 8.317 -6.234 1.00 82.69 101 ASP A N 1
ATOM 798 C CA . ASP A 1 101 ? -1.497 7.541 -5.112 1.00 82.69 101 ASP A CA 1
ATOM 799 C C . ASP A 1 101 ? -1.292 8.256 -3.765 1.00 82.69 101 ASP A C 1
ATOM 801 O O . ASP A 1 101 ? -2.202 8.307 -2.932 1.00 82.69 101 ASP A O 1
ATOM 805 N N . VAL A 1 102 ? -0.120 8.865 -3.554 1.00 84.38 102 VAL A N 1
ATOM 806 C CA . VAL A 1 102 ? 0.187 9.634 -2.336 1.00 84.38 102 VAL A CA 1
ATOM 807 C C . VAL A 1 102 ? -0.693 10.878 -2.221 1.00 84.38 102 VAL A C 1
ATOM 809 O O . VAL A 1 102 ? -1.200 11.168 -1.135 1.00 84.38 102 VAL A O 1
ATOM 812 N N . LEU A 1 103 ? -0.900 11.613 -3.314 1.00 87.12 103 LEU A N 1
ATOM 813 C CA . LEU A 1 103 ? -1.731 12.815 -3.334 1.00 87.12 103 LEU A CA 1
ATOM 814 C C . LEU A 1 103 ? -3.203 12.480 -3.085 1.00 87.12 103 LEU A C 1
ATOM 816 O O . LEU A 1 103 ? -3.833 13.156 -2.270 1.00 87.12 103 LEU A O 1
ATOM 820 N N . ILE A 1 104 ? -3.731 11.420 -3.710 1.00 87.75 104 ILE A N 1
ATOM 821 C CA . ILE A 1 104 ? -5.092 10.922 -3.448 1.00 87.75 104 ILE A CA 1
ATOM 822 C C . ILE A 1 104 ? -5.233 10.576 -1.961 1.00 87.75 104 ILE A C 1
ATOM 824 O O . ILE A 1 104 ? -6.139 11.067 -1.285 1.00 87.75 104 ILE A O 1
ATOM 828 N N . GLY A 1 105 ? -4.280 9.805 -1.425 1.00 89.44 105 GLY A N 1
ATOM 829 C CA . GLY A 1 105 ? -4.237 9.422 -0.015 1.00 89.44 105 GLY A CA 1
ATOM 830 C C . GLY A 1 105 ? -4.232 10.614 0.939 1.00 89.44 105 GLY A C 1
ATOM 831 O O . GLY A 1 105 ? -5.006 10.665 1.897 1.00 89.44 105 GLY A O 1
ATOM 832 N N . ARG A 1 106 ? -3.375 11.602 0.668 1.00 89.88 106 ARG A N 1
ATOM 833 C CA . ARG A 1 106 ? -3.274 12.829 1.467 1.00 89.88 106 ARG A CA 1
ATOM 834 C C . ARG A 1 106 ? -4.539 13.672 1.383 1.00 89.88 106 ARG A C 1
ATOM 836 O O . ARG A 1 106 ? -4.944 14.213 2.407 1.00 89.88 106 ARG A O 1
ATOM 843 N N . ARG A 1 107 ? -5.163 13.785 0.206 1.00 91.25 107 ARG A N 1
ATOM 844 C CA . ARG A 1 107 ? -6.389 14.573 0.020 1.00 91.25 107 ARG A CA 1
ATOM 845 C C . ARG A 1 107 ? -7.547 13.979 0.810 1.00 91.25 107 ARG A C 1
ATOM 847 O O . ARG A 1 107 ? -8.157 14.712 1.579 1.00 91.25 107 ARG A O 1
ATOM 854 N N . VAL A 1 108 ? -7.794 12.676 0.677 1.00 91.81 108 VAL A N 1
ATOM 855 C CA . VAL A 1 108 ? -8.870 11.993 1.412 1.00 91.81 108 VAL A CA 1
ATOM 856 C C . VAL A 1 108 ? -8.648 12.098 2.921 1.00 91.81 108 VAL A C 1
ATOM 858 O O . VAL A 1 108 ? -9.542 12.537 3.636 1.00 91.81 108 VAL A O 1
ATOM 861 N N . ARG A 1 109 ? -7.430 11.826 3.416 1.00 92.00 109 ARG A N 1
ATOM 862 C CA . ARG A 1 109 ? -7.118 11.998 4.850 1.00 92.00 109 ARG A CA 1
ATOM 863 C C . ARG A 1 109 ? -7.283 13.433 5.322 1.00 92.00 109 ARG A C 1
ATOM 865 O O . ARG A 1 109 ? -7.715 13.645 6.448 1.00 92.00 109 ARG A O 1
ATOM 872 N N . ARG A 1 110 ? -6.901 14.415 4.501 1.00 93.25 110 ARG A N 1
ATOM 873 C CA . ARG A 1 110 ? -7.083 15.828 4.839 1.00 93.25 110 ARG A CA 1
ATOM 874 C C . ARG A 1 110 ? -8.570 16.133 4.978 1.00 93.25 110 ARG A C 1
ATOM 876 O O . ARG A 1 110 ? -8.934 16.639 6.024 1.00 93.25 110 ARG A O 1
ATOM 883 N N . LEU A 1 111 ? -9.399 15.752 4.002 1.00 93.06 111 LEU A N 1
ATOM 884 C CA . LEU A 1 111 ? -10.855 15.938 4.055 1.00 93.06 111 LEU A CA 1
ATOM 885 C C . LEU A 1 111 ? -11.461 15.298 5.311 1.00 93.06 111 LEU A C 1
ATOM 887 O O . LEU A 1 111 ? -12.131 15.981 6.079 1.00 93.06 111 LEU A O 1
ATOM 891 N N . LEU A 1 112 ? -11.138 14.033 5.593 1.00 92.62 112 LEU A N 1
ATOM 892 C CA . LEU A 1 112 ? -11.637 13.337 6.785 1.00 92.62 112 LEU A CA 1
ATOM 893 C C . LEU A 1 112 ? -11.178 13.998 8.094 1.00 92.62 112 LEU A C 1
ATOM 895 O O . LEU A 1 112 ? -11.957 14.104 9.034 1.00 92.62 112 LEU A O 1
ATOM 899 N N . ARG A 1 113 ? -9.935 14.492 8.169 1.00 91.38 113 ARG A N 1
ATOM 900 C CA . ARG A 1 113 ? -9.422 15.160 9.377 1.00 91.38 113 ARG A CA 1
ATOM 901 C C . ARG A 1 113 ? -9.974 16.565 9.575 1.00 91.38 113 ARG A C 1
ATOM 903 O O . ARG A 1 113 ? -10.229 16.938 10.711 1.00 91.38 113 ARG A O 1
ATOM 910 N N . THR A 1 114 ? -10.103 17.351 8.508 1.00 92.75 114 THR A N 1
ATOM 911 C CA . THR A 1 114 ? -10.503 18.761 8.614 1.00 92.75 114 THR A CA 1
ATOM 912 C C . THR A 1 114 ? -12.012 18.952 8.610 1.00 92.75 114 THR A C 1
ATOM 914 O O . THR A 1 114 ? -12.482 19.944 9.147 1.00 92.75 114 THR A O 1
ATOM 917 N N . GLN A 1 115 ? -12.762 18.049 7.974 1.00 93.81 115 GLN A N 1
ATOM 918 C CA . GLN A 1 115 ? -14.213 18.186 7.791 1.00 93.81 115 GLN A CA 1
ATOM 919 C C . GLN A 1 115 ? -15.009 16.989 8.311 1.00 93.81 115 GLN A C 1
ATOM 921 O O . GLN A 1 115 ? -16.196 17.128 8.571 1.00 93.81 115 GLN A O 1
ATOM 926 N N . GLY A 1 116 ? -14.378 15.827 8.501 1.00 92.06 116 GLY A N 1
ATOM 927 C CA . GLY A 1 116 ? -15.027 14.666 9.115 1.00 92.06 116 GLY A CA 1
ATOM 928 C C . GLY A 1 116 ? -15.089 14.727 10.644 1.00 92.06 116 GLY A C 1
ATOM 929 O O . GLY A 1 116 ? -15.636 13.815 11.255 1.00 92.06 116 GLY A O 1
ATOM 930 N N . ARG A 1 117 ? -14.532 15.766 11.284 1.00 94.50 117 ARG A N 1
ATOM 931 C CA . ARG A 1 117 ? -14.552 15.950 12.743 1.00 94.50 117 ARG A CA 1
ATOM 932 C C . ARG A 1 117 ? -14.916 17.380 13.117 1.00 94.50 117 ARG A C 1
ATOM 934 O O . ARG A 1 117 ? -14.522 18.325 12.438 1.00 94.50 117 ARG A O 1
ATOM 941 N N . CYS A 1 118 ? -15.638 17.540 14.219 1.00 95.88 118 CYS A N 1
ATOM 942 C CA . CYS A 1 118 ? -15.958 18.847 14.771 1.00 95.88 118 CYS A CA 1
ATOM 943 C C . CYS A 1 118 ? -14.681 19.549 15.255 1.00 95.88 118 CYS A C 1
ATOM 945 O O . CYS A 1 118 ? -13.956 19.008 16.084 1.00 95.88 118 CYS A O 1
ATOM 947 N N . VAL A 1 119 ? -14.444 20.786 14.812 1.00 94.94 119 VAL A N 1
ATO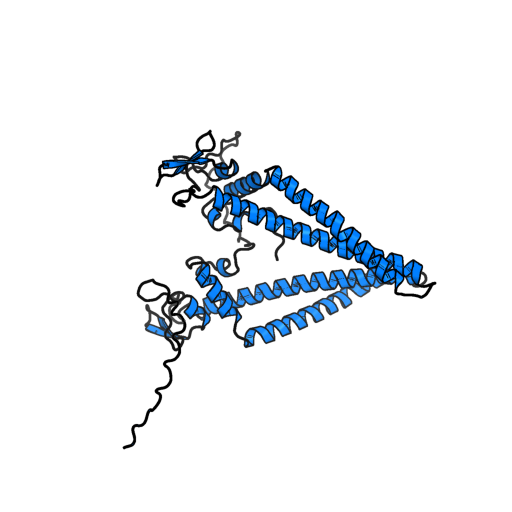M 948 C CA . VAL A 1 119 ? -13.240 21.564 15.171 1.00 94.94 119 VAL A CA 1
ATOM 949 C C . VAL A 1 119 ? -13.160 21.869 16.676 1.00 94.94 119 VAL A C 1
ATOM 951 O O . VAL A 1 119 ? -12.072 22.063 17.207 1.00 94.94 119 VAL A O 1
ATOM 954 N N . ARG A 1 120 ? -14.304 21.896 17.379 1.00 96.25 120 ARG A N 1
ATOM 955 C CA . ARG A 1 120 ? -14.368 22.217 18.814 1.00 96.25 120 ARG A CA 1
ATOM 956 C C . ARG A 1 120 ? -14.198 21.002 19.723 1.00 96.25 120 ARG A C 1
ATOM 958 O O . ARG A 1 120 ? -13.434 21.072 20.675 1.00 96.25 120 ARG A O 1
ATOM 965 N N . CYS A 1 121 ? -14.933 19.920 19.466 1.00 95.69 121 CYS A N 1
ATOM 966 C CA . CYS A 1 121 ? -14.974 18.747 20.354 1.00 95.69 121 CYS A CA 1
ATOM 967 C C . CYS A 1 121 ? -14.364 17.476 19.742 1.00 95.69 121 CYS A C 1
ATOM 969 O O . CYS A 1 121 ? -14.338 16.443 20.397 1.00 95.69 121 CYS A O 1
ATOM 971 N N . ASN A 1 122 ? -13.880 17.525 18.495 1.00 93.25 122 ASN A N 1
ATOM 972 C CA . ASN A 1 122 ? -13.361 16.380 17.734 1.00 93.25 122 ASN A CA 1
ATOM 973 C C . ASN A 1 122 ? -14.347 15.216 17.513 1.00 93.25 122 ASN A C 1
ATOM 975 O O . ASN A 1 122 ? -13.929 14.169 17.015 1.00 93.25 122 ASN A O 1
ATOM 979 N N . TYR A 1 123 ? -15.639 15.404 17.800 1.00 93.38 123 TYR A N 1
ATOM 980 C CA . TYR A 1 123 ? -16.685 14.430 17.483 1.00 93.38 123 TYR A CA 1
ATOM 981 C C . TYR A 1 123 ? -16.719 14.131 15.977 1.00 93.38 123 TYR A C 1
ATOM 983 O O . TYR A 1 123 ? -16.587 15.048 15.161 1.00 93.38 123 TYR A O 1
ATOM 991 N N . SER A 1 124 ? -16.873 12.858 15.605 1.00 91.19 124 SER A N 1
ATOM 992 C CA . SER A 1 124 ? -16.946 12.439 14.201 1.00 91.19 124 SER A CA 1
ATOM 993 C C . SER A 1 124 ? -18.249 12.928 13.576 1.00 91.19 124 SER A C 1
ATOM 995 O O . SER A 1 124 ? -19.324 12.536 14.004 1.00 91.19 124 SER A O 1
ATOM 997 N N . LEU A 1 125 ? -18.151 13.761 12.543 1.00 93.94 125 LEU A N 1
ATOM 998 C CA . LEU A 1 125 ? -19.306 14.270 11.798 1.00 93.94 125 LEU A CA 1
ATOM 999 C C . LEU A 1 125 ? -19.705 13.356 10.628 1.00 93.94 125 LEU A C 1
ATOM 1001 O O . LEU A 1 125 ? -20.648 13.651 9.901 1.00 93.94 125 LEU A O 1
ATOM 1005 N N . LEU A 1 126 ? -18.959 12.270 10.413 1.00 92.25 126 LEU A N 1
ATOM 1006 C CA . LEU A 1 126 ? -19.236 11.299 9.359 1.00 92.25 126 LEU A CA 1
ATOM 1007 C C . LEU A 1 126 ? -20.548 10.559 9.651 1.00 92.25 126 LEU A C 1
ATOM 1009 O O . LEU A 1 126 ? -20.706 10.011 10.740 1.00 92.25 126 LEU A O 1
ATOM 1013 N N . GLY A 1 127 ? -21.449 10.525 8.668 1.00 88.44 127 GLY A N 1
ATOM 1014 C CA . GLY A 1 127 ? -22.739 9.835 8.761 1.00 88.44 127 GLY A CA 1
ATOM 1015 C C . GLY A 1 127 ? -23.870 10.650 9.396 1.00 88.44 127 GLY A C 1
ATOM 1016 O O . GLY A 1 127 ? -24.981 10.140 9.473 1.00 88.44 127 GLY A O 1
ATOM 1017 N N . LEU A 1 128 ? -23.616 11.892 9.824 1.00 91.00 128 LEU A N 1
ATOM 1018 C CA . LEU A 1 128 ? -24.667 12.816 10.259 1.00 91.00 128 LEU A CA 1
ATOM 1019 C C . LEU A 1 128 ? -25.373 13.450 9.059 1.00 91.00 128 LEU A C 1
ATOM 1021 O O . LEU A 1 128 ? -24.766 13.642 8.004 1.00 91.00 128 LEU A O 1
ATOM 1025 N N . GLU A 1 129 ? -26.629 13.839 9.251 1.00 90.56 129 GLU A N 1
ATOM 1026 C CA . GLU A 1 129 ? -27.403 14.564 8.248 1.00 90.56 129 GLU A CA 1
ATOM 1027 C C . GLU A 1 129 ? -26.742 15.893 7.871 1.00 90.56 129 GLU A C 1
ATOM 1029 O O . GLU A 1 129 ? -26.326 16.694 8.717 1.00 90.56 129 GLU A O 1
ATOM 1034 N N . ILE A 1 130 ? -26.640 16.120 6.562 1.00 92.50 130 ILE A N 1
ATOM 1035 C CA . ILE A 1 130 ? -26.076 17.339 5.989 1.00 92.50 130 ILE A CA 1
ATOM 1036 C C . ILE A 1 130 ? -27.232 18.195 5.479 1.00 92.50 130 ILE A C 1
ATOM 1038 O O . ILE A 1 130 ? -27.965 17.790 4.580 1.00 92.50 130 ILE A O 1
ATOM 1042 N N . SER A 1 131 ? -27.356 19.407 6.020 1.00 91.94 131 SER A N 1
ATOM 1043 C CA . SER A 1 131 ? -28.297 20.418 5.527 1.00 91.94 131 SER A CA 1
ATOM 1044 C C . SER A 1 131 ? -28.032 20.740 4.044 1.00 91.94 131 SER A C 1
ATOM 1046 O O . SER A 1 131 ? -26.870 20.699 3.621 1.00 91.94 131 SER A O 1
ATOM 1048 N N . PRO A 1 132 ? -29.046 21.140 3.245 1.00 89.50 132 PRO A N 1
ATOM 1049 C CA . PRO A 1 132 ? -28.865 21.571 1.850 1.00 89.50 132 PRO A CA 1
ATOM 1050 C C . PRO A 1 132 ? -27.817 22.683 1.667 1.00 89.50 132 PRO A C 1
ATOM 1052 O O . PRO A 1 132 ? -27.234 22.820 0.593 1.00 89.50 132 PRO A O 1
ATOM 1055 N N . GLU A 1 133 ? -27.516 23.442 2.723 1.00 94.06 133 GLU A N 1
ATOM 1056 C CA . GLU A 1 133 ? -26.457 24.460 2.749 1.00 94.06 133 GLU A CA 1
ATOM 1057 C C . GLU A 1 133 ? -25.035 23.882 2.927 1.00 94.06 133 GLU A C 1
ATOM 1059 O O . GLU A 1 133 ? -24.072 24.636 3.091 1.00 94.06 133 GLU A O 1
ATOM 1064 N N . LEU A 1 134 ? -24.876 22.553 2.901 1.00 94.44 134 LEU A N 1
ATOM 1065 C CA . LEU A 1 134 ? -23.629 21.829 3.181 1.00 94.44 134 LEU A CA 1
ATOM 1066 C C . LEU A 1 134 ? -23.077 22.136 4.580 1.00 94.44 134 LEU A C 1
ATOM 1068 O O . LEU A 1 134 ? -21.876 22.365 4.766 1.00 94.44 134 LEU A O 1
ATOM 1072 N N . THR A 1 135 ? -23.962 22.151 5.576 1.00 95.62 135 THR A N 1
ATOM 1073 C CA . THR A 1 135 ? -23.594 22.313 6.985 1.00 95.62 135 THR A CA 1
ATOM 1074 C C . THR A 1 135 ? -24.095 21.139 7.822 1.00 95.62 135 THR A C 1
ATOM 1076 O O . THR A 1 135 ? -25.169 20.602 7.570 1.00 95.62 135 THR A O 1
ATOM 1079 N N . VAL A 1 136 ? -23.298 20.735 8.811 1.00 94.88 136 VAL A N 1
ATOM 1080 C CA . VAL A 1 136 ? -23.637 19.704 9.804 1.00 94.88 136 VAL A CA 1
ATOM 1081 C C . VAL A 1 136 ? -23.610 20.343 11.182 1.00 94.88 136 VAL A C 1
ATOM 1083 O O . VAL A 1 136 ? -22.659 21.057 11.514 1.00 94.88 136 VAL A O 1
ATOM 1086 N N . VAL A 1 137 ? -24.638 20.097 11.991 1.00 96.19 137 VAL A N 1
ATOM 1087 C CA . VAL A 1 137 ? -24.674 20.530 13.392 1.00 96.19 137 VAL A CA 1
ATOM 1088 C C . VAL A 1 137 ? -24.072 19.424 14.248 1.00 96.19 137 VAL A C 1
ATOM 1090 O O . VAL A 1 137 ? -24.549 18.296 14.238 1.00 96.19 137 VAL A O 1
ATOM 1093 N N . CYS A 1 138 ? -23.002 19.731 14.980 1.00 97.12 138 CYS A N 1
ATOM 1094 C CA . CYS A 1 138 ? -22.417 18.764 15.902 1.00 97.12 138 CYS A CA 1
ATOM 1095 C C . CYS A 1 138 ? -23.401 18.464 17.051 1.00 97.12 138 CYS A C 1
ATOM 1097 O O . CYS A 1 138 ? -23.788 19.416 17.736 1.00 97.12 138 CYS A O 1
ATOM 1099 N N . PRO A 1 139 ? -23.756 17.194 17.319 1.00 94.75 139 PRO A N 1
ATOM 1100 C CA . PRO A 1 139 ? -24.713 16.852 18.373 1.00 94.75 139 PRO A CA 1
ATOM 1101 C C . PRO A 1 139 ? -24.175 17.156 19.777 1.00 94.75 139 PRO A C 1
ATOM 1103 O O . PRO A 1 139 ? -24.940 17.516 20.661 1.00 94.75 139 PRO A O 1
ATOM 1106 N N . GLU A 1 140 ? -22.855 17.085 19.969 1.00 95.62 140 GLU A N 1
ATOM 1107 C CA . GLU A 1 140 ? -22.225 17.304 21.278 1.00 95.62 140 GLU A CA 1
ATOM 1108 C C . GLU A 1 140 ? -22.140 18.785 21.666 1.00 95.62 140 GLU A C 1
ATOM 1110 O O . GLU A 1 140 ? -22.296 19.152 22.826 1.00 95.62 140 GLU A O 1
ATOM 1115 N N . CYS A 1 141 ? -21.841 19.667 20.707 1.00 96.56 141 CYS A N 1
ATOM 1116 C CA . CYS A 1 141 ? -21.513 21.065 21.013 1.00 96.56 141 CYS A CA 1
ATOM 1117 C C . CYS A 1 141 ? -22.354 22.106 20.266 1.00 96.56 141 CYS A C 1
ATOM 1119 O O . CYS A 1 141 ? -22.094 23.302 20.411 1.00 96.56 141 CYS A O 1
ATOM 1121 N N . GLY A 1 142 ? -23.298 21.679 19.423 1.00 97.25 142 GLY A N 1
ATOM 1122 C CA . GLY A 1 142 ? -24.187 22.548 18.642 1.00 97.25 142 GLY A CA 1
ATOM 1123 C C . GLY A 1 142 ? -23.500 23.378 17.550 1.00 97.25 142 GLY A C 1
ATOM 1124 O O . GLY A 1 142 ? -24.147 24.178 16.876 1.00 97.25 142 GLY A O 1
ATOM 1125 N N . MET A 1 143 ? -22.186 23.228 17.354 1.00 97.25 143 MET A N 1
ATOM 1126 C CA . MET A 1 143 ? -21.442 24.001 16.358 1.00 97.25 143 MET A CA 1
ATOM 1127 C C . MET A 1 143 ? -21.824 23.566 14.940 1.00 97.25 143 MET A C 1
ATOM 1129 O O . MET A 1 143 ? -21.730 22.384 14.608 1.00 97.25 143 MET A O 1
ATOM 1133 N N . LYS A 1 144 ? -22.181 24.536 14.092 1.00 97.38 144 LYS A N 1
ATOM 1134 C CA . LYS A 1 144 ? -22.395 24.325 12.656 1.00 97.38 144 LYS A CA 1
ATOM 1135 C C . LYS A 1 144 ? -21.044 24.258 11.943 1.00 97.38 144 LYS A C 1
ATOM 1137 O O . LYS A 1 144 ? -20.300 25.238 11.935 1.00 97.38 144 LYS A O 1
ATOM 1142 N N . ALA A 1 145 ? -20.722 23.118 11.349 1.00 96.00 145 ALA A N 1
ATOM 1143 C CA . ALA A 1 145 ? -19.517 22.920 10.555 1.00 96.00 145 ALA A CA 1
ATOM 1144 C C . ALA A 1 145 ? -19.880 22.851 9.069 1.00 96.00 145 ALA A C 1
ATOM 1146 O O . ALA A 1 145 ? -20.782 22.113 8.680 1.00 96.00 145 ALA A O 1
ATOM 1147 N N . ARG A 1 146 ? -19.168 23.605 8.228 1.00 95.50 146 ARG A N 1
ATOM 1148 C CA . ARG A 1 146 ? -19.313 23.510 6.772 1.00 95.50 146 ARG A CA 1
ATOM 1149 C C . ARG A 1 146 ? -18.560 22.281 6.263 1.00 95.50 146 ARG A C 1
ATOM 1151 O O . ARG A 1 146 ? -17.364 22.143 6.527 1.00 95.50 146 ARG A O 1
ATOM 1158 N N . VAL A 1 147 ? -19.242 21.424 5.516 1.00 94.00 147 VAL A N 1
ATOM 1159 C CA . VAL A 1 147 ? -18.695 20.174 4.972 1.00 94.00 147 VAL A CA 1
ATOM 1160 C C . VAL A 1 147 ? -18.502 20.271 3.457 1.00 94.00 147 VAL A C 1
ATOM 1162 O O . VAL A 1 147 ? -19.160 21.054 2.774 1.00 94.00 147 VAL A O 1
ATOM 1165 N N . ASP A 1 148 ? -17.541 19.520 2.917 1.00 93.06 148 ASP A N 1
ATOM 1166 C CA . ASP A 1 148 ? -17.359 19.400 1.465 1.00 93.06 148 ASP A CA 1
ATOM 1167 C C . ASP A 1 148 ? -18.472 18.530 0.874 1.00 93.06 148 ASP A C 1
ATOM 1169 O O . ASP A 1 148 ? -18.930 17.576 1.500 1.00 93.06 148 ASP A O 1
ATOM 1173 N N . ARG A 1 149 ? -18.880 18.840 -0.357 1.00 91.31 149 ARG A N 1
ATOM 1174 C CA . ARG A 1 149 ? -19.921 18.117 -1.092 1.00 91.31 149 ARG A CA 1
ATOM 1175 C C . ARG A 1 149 ? -19.630 16.620 -1.211 1.00 91.31 149 ARG A C 1
ATOM 1177 O O . ARG A 1 149 ? -20.564 15.836 -1.313 1.00 91.31 149 ARG A O 1
ATOM 1184 N N . ALA A 1 150 ? -18.360 16.211 -1.185 1.00 91.44 150 ALA A N 1
ATOM 1185 C CA . ALA A 1 150 ? -18.007 14.795 -1.180 1.00 91.44 150 ALA A CA 1
ATOM 1186 C C . ALA A 1 150 ? -18.598 14.042 0.029 1.00 91.44 150 ALA A C 1
ATOM 1188 O O . ALA A 1 150 ? -19.015 12.904 -0.137 1.00 91.44 150 ALA A O 1
ATOM 1189 N N . LEU A 1 151 ? -18.688 14.667 1.213 1.00 91.06 151 LEU A N 1
ATOM 1190 C CA . LEU A 1 151 ? -19.222 14.037 2.432 1.00 91.06 151 LEU A CA 1
ATOM 1191 C C . LEU A 1 151 ? -20.716 13.700 2.335 1.00 91.06 151 LEU A C 1
ATOM 119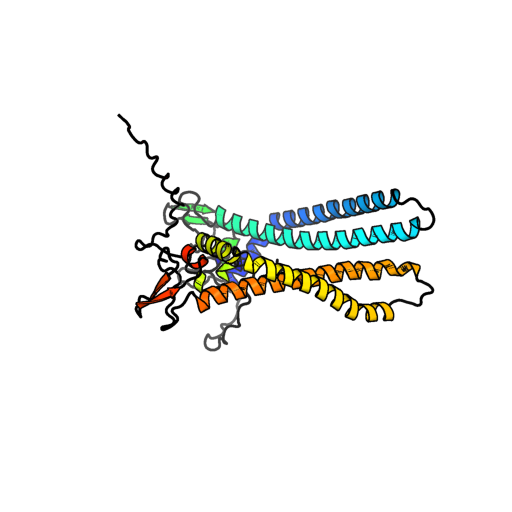3 O O . LEU A 1 151 ? -21.160 12.791 3.027 1.00 91.06 151 LEU A O 1
ATOM 1197 N N . CYS A 1 152 ? -21.461 14.361 1.444 1.00 89.81 152 CYS A N 1
ATOM 1198 C CA . CYS A 1 152 ? -22.862 14.038 1.163 1.00 89.81 152 CYS A CA 1
ATOM 1199 C C . CYS A 1 152 ? -23.056 12.616 0.641 1.00 89.81 152 CYS A C 1
ATOM 1201 O O . CYS A 1 152 ? -24.104 12.035 0.874 1.00 89.81 152 CYS A O 1
ATOM 1203 N N . GLU A 1 153 ? -22.043 12.031 0.001 1.00 89.75 153 GLU A N 1
ATOM 1204 C CA . GLU A 1 153 ? -22.111 10.652 -0.496 1.00 89.75 153 GLU A CA 1
ATOM 1205 C C . GLU A 1 153 ? -22.016 9.606 0.638 1.00 89.75 153 GLU A C 1
ATOM 1207 O O . GLU A 1 153 ? -22.150 8.417 0.374 1.00 89.75 153 GLU A O 1
ATOM 1212 N N . LEU A 1 154 ? -21.744 10.022 1.885 1.00 86.50 154 LEU A N 1
ATOM 1213 C CA . LEU A 1 154 ? -21.620 9.141 3.057 1.00 86.50 154 LEU A CA 1
ATOM 1214 C C . LEU A 1 154 ? -22.790 9.276 4.048 1.00 86.50 154 LEU A C 1
ATOM 1216 O O . LEU A 1 154 ? -22.779 8.622 5.089 1.00 86.50 154 LEU A O 1
ATOM 1220 N N . VAL A 1 155 ? -23.776 10.133 3.776 1.00 82.94 155 VAL A N 1
ATOM 1221 C CA . VAL A 1 155 ? -24.932 10.332 4.664 1.00 82.94 155 VAL A CA 1
ATOM 1222 C C . VAL A 1 155 ? -25.973 9.245 4.406 1.00 82.94 155 VAL A C 1
ATOM 1224 O O . VAL A 1 155 ? -26.249 8.896 3.261 1.00 82.94 155 VAL A O 1
ATOM 1227 N N . ARG A 1 156 ? -26.540 8.697 5.483 1.00 65.81 156 ARG A N 1
ATOM 1228 C CA . ARG A 1 156 ? -27.703 7.802 5.437 1.00 65.81 156 ARG A CA 1
ATOM 1229 C C . ARG A 1 156 ? -28.940 8.624 5.800 1.00 65.81 156 ARG A C 1
ATOM 1231 O O . ARG A 1 156 ? -28.828 9.490 6.659 1.00 65.81 156 ARG A O 1
ATOM 1238 N N . ASP A 1 157 ? -30.078 8.365 5.168 1.00 62.59 157 ASP A N 1
ATOM 1239 C CA . ASP A 1 157 ? -31.331 9.046 5.514 1.00 62.59 157 ASP A CA 1
ATOM 1240 C C . ASP A 1 157 ? -31.841 8.645 6.897 1.00 62.59 157 ASP A C 1
ATOM 1242 O O . ASP A 1 157 ? -31.441 7.610 7.442 1.00 62.59 157 ASP A O 1
ATOM 1246 N N . GLU A 1 158 ? -32.805 9.424 7.397 1.00 53.59 158 GLU A N 1
ATOM 1247 C CA . GLU A 1 158 ? -33.573 9.217 8.636 1.00 53.59 158 GLU A CA 1
ATOM 1248 C C . GLU A 1 158 ? -34.147 7.787 8.786 1.00 53.59 158 GLU A C 1
ATOM 1250 O O . GLU A 1 158 ? -34.352 7.300 9.895 1.00 53.59 158 GLU A O 1
ATOM 1255 N N . GLU A 1 159 ? -34.347 7.057 7.684 1.00 62.00 159 GLU A N 1
ATOM 1256 C CA . GLU A 1 159 ? -34.858 5.675 7.665 1.00 62.00 159 GLU A CA 1
ATOM 1257 C C . GLU A 1 159 ? -33.752 4.596 7.691 1.00 62.00 159 GLU A C 1
ATOM 1259 O O . GLU A 1 159 ? -34.025 3.401 7.549 1.00 62.00 159 GLU A O 1
ATOM 1264 N N . GLY A 1 160 ? -32.478 4.987 7.796 1.00 51.09 160 GLY A N 1
ATOM 1265 C CA . GLY A 1 160 ? -31.329 4.084 7.663 1.00 51.09 160 GLY A CA 1
ATOM 1266 C C . GLY A 1 160 ? -31.107 3.560 6.236 1.00 51.09 160 GLY A C 1
ATOM 1267 O O . GLY A 1 160 ? -30.263 2.684 6.025 1.00 51.09 160 GLY A O 1
ATOM 1268 N N . ARG A 1 161 ? -31.842 4.088 5.250 1.00 49.81 161 ARG A N 1
ATOM 1269 C CA . ARG A 1 161 ? -31.653 3.836 3.815 1.00 49.81 161 ARG A CA 1
ATOM 1270 C C . ARG A 1 161 ? -30.772 4.935 3.223 1.00 49.81 161 ARG A C 1
ATOM 1272 O O . ARG A 1 161 ? -30.812 6.074 3.660 1.00 49.81 161 ARG A O 1
ATOM 1279 N N . GLN A 1 162 ? -29.911 4.593 2.271 1.00 49.56 162 GLN A N 1
ATOM 1280 C CA . GLN A 1 162 ? -29.090 5.585 1.570 1.00 49.56 162 GLN A CA 1
ATOM 1281 C C . GLN A 1 162 ? -30.019 6.492 0.735 1.00 49.56 162 GLN A C 1
ATOM 1283 O O . GLN A 1 162 ? -30.672 5.954 -0.166 1.00 49.56 162 GLN A O 1
ATOM 1288 N N . SER A 1 163 ? -30.050 7.823 0.945 1.00 44.00 163 SER A N 1
ATOM 1289 C CA . SER A 1 163 ? -30.593 8.740 -0.080 1.00 44.00 163 SER A CA 1
ATOM 1290 C C . SER A 1 163 ? -29.629 8.762 -1.240 1.00 44.00 163 SER A C 1
ATOM 1292 O O . SER A 1 163 ? -28.808 9.655 -1.446 1.00 44.00 163 SER A O 1
ATOM 1294 N N . PHE A 1 164 ? -29.775 7.766 -2.091 1.00 45.09 164 PHE A N 1
ATOM 1295 C CA . PHE A 1 164 ? -29.588 8.037 -3.487 1.00 45.09 164 PHE A CA 1
ATOM 1296 C C . PHE A 1 164 ? -30.859 8.722 -3.976 1.00 45.09 164 PHE A C 1
ATOM 1298 O O . PHE A 1 164 ? -31.919 8.109 -3.954 1.00 45.09 164 PHE A O 1
ATOM 1305 N N . VAL A 1 165 ? -30.762 9.967 -4.444 1.00 41.78 165 VAL A N 1
ATOM 1306 C CA . VAL A 1 165 ? -31.783 10.528 -5.340 1.00 41.78 165 VAL A CA 1
ATOM 1307 C C . VAL A 1 165 ? -31.779 9.648 -6.597 1.00 41.78 165 VAL A C 1
ATOM 1309 O O . VAL A 1 165 ? -30.806 9.712 -7.359 1.00 41.78 165 VAL A O 1
ATOM 1312 N N . PRO A 1 166 ? -32.789 8.794 -6.851 1.00 43.94 166 PRO A N 1
ATOM 1313 C CA . PRO A 1 166 ? -32.756 7.927 -8.013 1.00 43.94 166 PRO A CA 1
ATOM 1314 C C . PRO A 1 166 ? -33.105 8.752 -9.251 1.00 43.94 166 PRO A C 1
ATOM 1316 O O . PRO A 1 166 ? -34.171 9.355 -9.339 1.00 43.94 166 PRO A O 1
ATOM 1319 N N . ARG A 1 167 ? -32.228 8.714 -10.258 1.00 47.81 167 ARG A N 1
ATOM 1320 C CA . ARG A 1 167 ? -32.722 8.584 -11.635 1.00 47.81 167 ARG A CA 1
ATOM 1321 C C . ARG A 1 167 ? -33.421 7.227 -11.730 1.00 47.81 167 ARG A C 1
ATOM 1323 O O . ARG A 1 167 ? -32.875 6.251 -11.219 1.00 47.81 167 ARG A O 1
ATOM 1330 N N . ASP A 1 168 ? -34.586 7.190 -12.371 1.00 40.38 168 ASP A N 1
ATOM 1331 C CA . ASP A 1 168 ? -35.450 6.017 -12.544 1.00 40.38 168 ASP A CA 1
ATOM 1332 C C . ASP A 1 168 ? -34.677 4.744 -12.925 1.00 40.38 168 ASP A C 1
ATOM 1334 O O . ASP A 1 168 ? -34.311 4.537 -14.084 1.00 40.38 168 ASP A O 1
ATOM 1338 N N . VAL A 1 169 ? -34.445 3.851 -11.962 1.00 50.06 169 VAL A N 1
ATOM 1339 C CA . VAL A 1 169 ? -33.980 2.487 -12.234 1.00 50.06 169 VAL A CA 1
ATOM 1340 C C . VAL A 1 169 ? -34.869 1.521 -11.462 1.00 50.06 169 VAL A C 1
ATOM 1342 O O . VAL A 1 169 ? -34.942 1.552 -10.236 1.00 50.06 169 VAL A O 1
ATOM 1345 N N . LYS A 1 170 ? -35.578 0.677 -12.220 1.00 45.25 170 LYS A N 1
ATOM 1346 C CA . LYS A 1 170 ? -36.503 -0.358 -11.741 1.00 45.25 170 LYS A CA 1
ATOM 1347 C C . LYS A 1 170 ? -35.844 -1.267 -10.696 1.00 45.25 170 LYS A C 1
ATOM 1349 O O . LYS A 1 170 ? -34.756 -1.792 -10.919 1.00 45.25 170 LYS A O 1
ATOM 1354 N N . ALA A 1 171 ? -36.554 -1.484 -9.591 1.00 42.81 171 ALA A N 1
ATOM 1355 C CA . ALA A 1 171 ? -36.127 -2.306 -8.467 1.00 42.81 171 ALA A CA 1
ATOM 1356 C C . ALA A 1 171 ? -35.885 -3.772 -8.872 1.00 42.81 171 ALA A C 1
ATOM 1358 O O . ALA A 1 171 ? -36.749 -4.415 -9.471 1.00 42.81 171 ALA A O 1
ATOM 1359 N N . ILE A 1 172 ? -34.721 -4.310 -8.501 1.00 47.00 172 ILE A N 1
ATOM 1360 C CA . ILE A 1 172 ? -34.411 -5.741 -8.581 1.00 47.00 172 ILE A CA 1
ATOM 1361 C C . ILE A 1 172 ? -34.659 -6.353 -7.197 1.00 47.00 172 ILE A C 1
ATOM 1363 O O . ILE A 1 172 ? -34.170 -5.852 -6.187 1.00 47.00 172 ILE A O 1
ATOM 1367 N N . SER A 1 173 ? -35.448 -7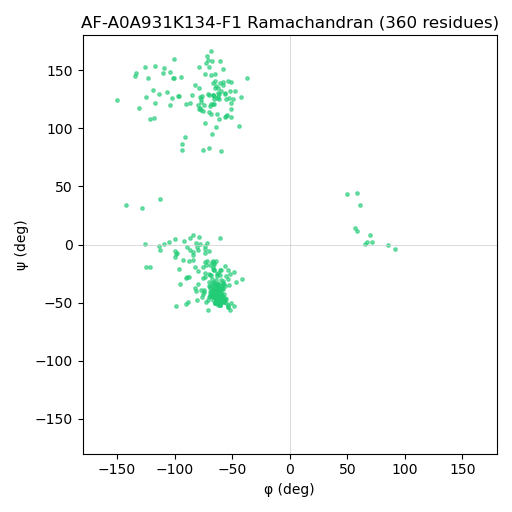.429 -7.167 1.00 44.59 173 SER A N 1
ATOM 1368 C CA . SER A 1 173 ? -35.890 -8.133 -5.958 1.00 44.59 173 SER A CA 1
ATOM 1369 C C . SER A 1 173 ? -34.727 -8.832 -5.215 1.00 44.59 173 SER A C 1
ATOM 1371 O O . SER A 1 173 ? -33.880 -9.453 -5.864 1.00 44.59 173 SER A O 1
ATOM 1373 N N . PRO A 1 174 ? -34.679 -8.790 -3.867 1.00 46.09 174 PRO A N 1
ATOM 1374 C CA . PRO A 1 174 ? -33.555 -9.267 -3.046 1.00 46.09 174 PRO A CA 1
ATOM 1375 C C . PRO A 1 174 ? -33.368 -10.797 -2.967 1.00 46.09 174 PRO A C 1
ATOM 1377 O O . PRO A 1 174 ? -32.442 -11.258 -2.305 1.00 46.09 174 PRO A O 1
ATOM 1380 N N . ALA A 1 175 ? -34.182 -11.604 -3.651 1.00 51.12 175 ALA A N 1
ATOM 1381 C CA . ALA A 1 175 ? -34.141 -13.068 -3.543 1.00 51.12 175 ALA A CA 1
ATOM 1382 C C . ALA A 1 175 ? -33.001 -13.763 -4.328 1.00 51.12 175 ALA A C 1
ATOM 1384 O O . ALA A 1 175 ? -32.898 -14.983 -4.285 1.00 51.12 175 ALA A O 1
ATOM 1385 N N . ASN A 1 176 ? -32.140 -13.017 -5.035 1.00 46.50 176 ASN A N 1
ATOM 1386 C CA . ASN A 1 176 ? -31.183 -13.574 -6.006 1.00 46.50 176 ASN A CA 1
ATOM 1387 C C . ASN A 1 176 ? -29.721 -13.118 -5.811 1.00 46.50 176 ASN A C 1
ATOM 1389 O O . ASN A 1 176 ? -28.982 -12.996 -6.786 1.00 46.50 176 ASN A O 1
ATOM 1393 N N . GLN A 1 177 ? -29.261 -12.845 -4.584 1.00 41.16 177 GLN A N 1
ATOM 1394 C CA . GLN A 1 177 ? -27.842 -12.508 -4.380 1.00 41.16 177 GLN A CA 1
ATOM 1395 C C . GLN A 1 177 ? -26.948 -13.767 -4.419 1.00 41.16 177 GLN A C 1
ATOM 1397 O O . GLN A 1 177 ? -27.068 -14.619 -3.538 1.00 41.16 177 GLN A O 1
ATOM 1402 N N . PRO A 1 178 ? -26.025 -13.902 -5.397 1.00 43.41 178 PRO A N 1
ATOM 1403 C CA . PRO A 1 178 ? -25.078 -15.013 -5.436 1.00 43.41 178 PRO A CA 1
ATOM 1404 C C . PRO A 1 178 ? -24.009 -14.889 -4.329 1.00 43.41 178 PRO A C 1
ATOM 1406 O O . PRO A 1 178 ? -23.746 -13.786 -3.834 1.00 43.41 178 PRO A O 1
ATOM 1409 N N . PRO A 1 179 ? -23.348 -16.001 -3.946 1.00 44.84 179 PRO A N 1
ATOM 1410 C CA . PRO A 1 179 ? -22.302 -16.004 -2.926 1.00 44.84 179 PRO A CA 1
ATOM 1411 C C . PRO A 1 179 ? -21.174 -15.022 -3.272 1.00 44.84 179 PRO A C 1
ATOM 1413 O O . PRO A 1 179 ? -20.637 -15.011 -4.382 1.00 44.84 179 PRO A O 1
ATOM 1416 N N . ARG A 1 180 ? -20.818 -14.172 -2.300 1.00 37.88 180 ARG A N 1
ATOM 1417 C CA . ARG A 1 180 ? -19.859 -13.073 -2.488 1.00 37.88 180 ARG A CA 1
ATOM 1418 C C . ARG A 1 180 ? -18.461 -13.617 -2.838 1.00 37.88 180 ARG A C 1
ATOM 1420 O O . ARG A 1 180 ? -17.914 -14.413 -2.072 1.00 37.88 180 ARG A O 1
ATOM 1427 N N . PRO A 1 181 ? -17.833 -13.167 -3.941 1.00 34.59 181 PRO A 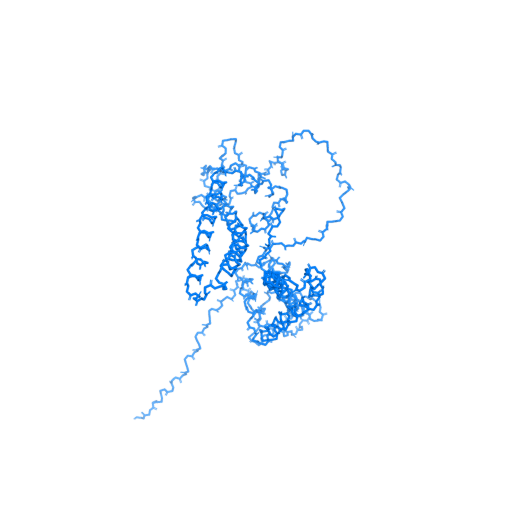N 1
ATOM 1428 C CA . PRO A 1 181 ? -16.523 -13.656 -4.355 1.00 34.59 181 PRO A CA 1
ATOM 1429 C C . PRO A 1 181 ? -15.407 -13.222 -3.393 1.00 34.59 181 PRO A C 1
ATOM 1431 O O . PRO A 1 181 ? -15.410 -12.115 -2.844 1.00 34.59 181 PRO A O 1
ATOM 1434 N N . MET A 1 182 ? -14.412 -14.102 -3.232 1.00 34.78 182 MET A N 1
ATOM 1435 C CA . MET A 1 182 ? -13.227 -13.893 -2.394 1.00 34.78 182 MET A CA 1
ATOM 1436 C C . MET A 1 182 ? -12.530 -12.557 -2.706 1.00 34.78 182 MET A C 1
ATOM 1438 O O . MET A 1 182 ? -12.009 -12.313 -3.797 1.00 34.78 182 MET A O 1
ATOM 1442 N N . ARG A 1 183 ? -12.513 -11.676 -1.698 1.00 36.47 183 ARG A N 1
ATOM 1443 C CA . ARG A 1 183 ? -11.949 -10.321 -1.745 1.00 36.47 183 ARG A CA 1
ATOM 1444 C C . ARG A 1 183 ? -10.416 -10.361 -1.818 1.00 36.47 183 ARG A C 1
ATOM 1446 O O . ARG A 1 183 ? -9.740 -10.669 -0.840 1.00 36.47 183 ARG A O 1
ATOM 1453 N N . PHE A 1 184 ? -9.848 -9.905 -2.934 1.00 34.47 184 PHE A N 1
ATOM 1454 C CA . PHE A 1 184 ? -8.442 -9.495 -2.989 1.00 34.47 184 PHE A CA 1
ATOM 1455 C C . PHE A 1 184 ? -8.261 -8.129 -2.309 1.00 34.47 184 PHE A C 1
ATOM 1457 O O . PHE A 1 184 ? -8.800 -7.114 -2.751 1.00 34.47 184 PHE A O 1
ATOM 1464 N N . ILE A 1 185 ? -7.517 -8.136 -1.201 1.00 39.41 185 ILE A N 1
ATOM 1465 C CA . ILE A 1 185 ? -7.223 -6.989 -0.336 1.00 39.41 185 ILE A CA 1
ATOM 1466 C C . ILE A 1 185 ? -6.020 -6.210 -0.901 1.00 39.41 185 ILE A C 1
ATOM 1468 O O . ILE A 1 185 ? -4.961 -6.790 -1.164 1.00 39.41 185 ILE A O 1
ATOM 1472 N N . THR A 1 186 ? -6.157 -4.892 -1.075 1.00 43.09 186 THR A N 1
ATOM 1473 C CA . THR A 1 186 ? -5.060 -3.969 -1.412 1.00 43.09 186 THR A CA 1
ATOM 1474 C C . THR A 1 186 ? -4.853 -2.955 -0.295 1.00 43.09 186 THR A C 1
ATOM 1476 O O . THR A 1 186 ? -5.762 -2.216 0.050 1.00 43.09 186 THR A O 1
ATOM 1479 N N . ARG A 1 187 ? -3.622 -2.953 0.238 1.00 53.59 187 ARG A N 1
ATOM 1480 C CA . ARG A 1 187 ? -3.014 -1.971 1.156 1.00 53.59 187 ARG A CA 1
ATOM 1481 C C . ARG A 1 187 ? -3.819 -1.573 2.391 1.00 53.59 187 ARG A C 1
ATOM 1483 O O . ARG A 1 187 ? -3.755 -0.446 2.861 1.00 53.59 187 ARG A O 1
ATOM 1490 N N . ARG A 1 188 ? -4.395 -2.588 3.014 1.00 51.25 188 ARG A N 1
ATOM 1491 C CA . ARG A 1 188 ? -4.372 -2.688 4.468 1.00 51.25 188 ARG A CA 1
ATOM 1492 C C . ARG A 1 188 ? -2.900 -2.703 4.939 1.00 51.25 188 ARG A C 1
ATOM 1494 O O . ARG A 1 188 ? -2.070 -3.320 4.252 1.00 51.25 188 ARG A O 1
ATOM 1501 N N . PRO A 1 189 ? -2.520 -2.025 6.037 1.00 61.88 189 PRO A N 1
ATOM 1502 C CA . PRO A 1 189 ? -1.272 -2.370 6.709 1.00 61.88 189 PRO A CA 1
ATOM 1503 C C . PRO A 1 189 ? -1.293 -3.886 6.948 1.00 61.88 189 PRO A C 1
ATOM 1505 O O . PRO A 1 189 ? -2.363 -4.446 7.175 1.00 61.88 189 PRO A O 1
ATOM 1508 N N . ILE A 1 190 ? -0.152 -4.563 6.763 1.00 68.94 190 ILE A N 1
ATOM 1509 C CA . ILE A 1 190 ? -0.083 -6.031 6.581 1.00 68.94 190 ILE A CA 1
ATOM 1510 C C . ILE A 1 190 ? -0.934 -6.797 7.613 1.00 68.94 190 ILE A C 1
ATOM 1512 O O . ILE A 1 190 ? -1.507 -7.822 7.262 1.00 68.94 190 ILE A O 1
ATOM 1516 N N . TYR A 1 191 ? -1.075 -6.271 8.833 1.00 73.88 191 TYR A N 1
ATOM 1517 C CA . TYR A 1 191 ? -1.863 -6.855 9.916 1.00 73.88 191 TYR A CA 1
ATOM 1518 C C . TYR A 1 191 ? -3.371 -6.961 9.630 1.00 73.88 191 TYR A C 1
ATOM 1520 O O . TYR A 1 191 ? -3.962 -7.979 9.950 1.00 73.88 191 TYR A O 1
ATOM 1528 N N . ARG A 1 192 ? -3.999 -6.015 8.921 1.00 73.81 192 ARG A N 1
ATOM 1529 C CA . ARG A 1 192 ? -5.432 -6.122 8.570 1.00 73.81 192 ARG A CA 1
ATOM 1530 C C . ARG A 1 192 ? -5.709 -7.156 7.469 1.00 73.81 192 ARG A C 1
ATOM 1532 O O . ARG A 1 192 ? -6.851 -7.376 7.077 1.00 73.81 192 ARG A O 1
ATOM 1539 N N . ALA A 1 193 ? -4.681 -7.784 6.890 1.00 74.56 193 ALA A N 1
ATOM 1540 C CA . ALA A 1 193 ? -4.879 -8.933 6.001 1.00 74.56 193 ALA A CA 1
ATOM 1541 C C . ALA A 1 193 ? -5.260 -10.221 6.762 1.00 74.56 193 ALA A C 1
ATOM 1543 O O . ALA A 1 193 ? -5.455 -11.256 6.107 1.00 74.56 193 ALA A O 1
ATOM 1544 N N . PHE A 1 194 ? -5.329 -10.143 8.096 1.00 82.88 194 PHE A N 1
ATOM 1545 C CA . PHE A 1 194 ? -5.647 -11.213 9.032 1.00 82.88 194 PHE A CA 1
ATOM 1546 C C . PHE A 1 194 ? -6.883 -10.793 9.843 1.00 82.88 194 PHE A C 1
ATOM 1548 O O . PHE A 1 194 ? -6.771 -9.881 10.660 1.00 82.88 194 PHE A O 1
ATOM 1555 N N . PRO A 1 195 ? -8.056 -11.406 9.603 1.00 78.81 195 PRO A N 1
ATOM 1556 C CA . PRO A 1 195 ? -9.279 -11.120 10.358 1.00 78.81 195 PRO A CA 1
ATOM 1557 C C . PRO A 1 195 ? -9.097 -11.261 11.873 1.00 78.81 195 PRO A C 1
ATOM 1559 O O . PRO A 1 195 ? -9.743 -10.563 12.641 1.00 78.81 195 PRO A O 1
ATOM 1562 N N . GLU A 1 196 ? -8.185 -12.136 12.297 1.00 81.19 196 GLU A N 1
ATOM 1563 C CA . GLU A 1 196 ? -7.864 -12.405 13.699 1.00 81.19 196 GLU A CA 1
ATOM 1564 C C . GLU A 1 196 ? -7.213 -11.206 14.406 1.00 81.19 196 GLU A C 1
ATOM 1566 O O . GLU A 1 196 ? -7.241 -11.128 15.628 1.00 81.19 196 GLU A O 1
ATOM 1571 N N . LEU A 1 197 ? -6.628 -10.272 13.650 1.00 88.25 197 LEU A N 1
ATOM 1572 C CA . LEU A 1 197 ? -6.016 -9.054 14.185 1.00 88.25 197 LEU A CA 1
ATOM 1573 C C . LEU A 1 197 ? -6.943 -7.832 14.092 1.00 88.25 197 LEU A C 1
ATOM 1575 O O . LEU A 1 197 ? -6.610 -6.792 14.652 1.00 88.25 197 LEU A O 1
ATOM 1579 N N . ASP A 1 198 ? -8.100 -7.933 13.424 1.00 83.50 198 ASP A N 1
ATOM 1580 C CA . ASP A 1 198 ? -8.999 -6.787 13.203 1.00 83.50 198 ASP A CA 1
ATOM 1581 C C . ASP A 1 198 ? -9.647 -6.282 14.522 1.00 83.50 198 ASP A C 1
ATOM 1583 O O . ASP A 1 198 ? -10.148 -5.161 14.560 1.00 83.50 198 ASP A O 1
ATOM 1587 N N . SER A 1 199 ? -9.605 -7.060 15.617 1.00 82.56 199 SER A N 1
ATOM 1588 C CA . SER A 1 199 ? -10.083 -6.660 16.956 1.00 82.56 199 SER A CA 1
ATOM 1589 C C . SER A 1 199 ? -9.048 -5.923 17.820 1.00 82.56 199 SER A C 1
ATOM 1591 O O . SER A 1 199 ? -9.364 -5.519 18.944 1.00 82.56 199 SER A O 1
ATOM 1593 N N . TYR A 1 200 ? -7.806 -5.791 17.348 1.00 84.81 200 TYR A N 1
ATOM 1594 C CA . TYR A 1 200 ? -6.712 -5.154 18.083 1.00 84.81 200 TYR A CA 1
ATOM 1595 C C . TYR A 1 200 ? -6.435 -3.760 17.532 1.00 84.81 200 TYR A C 1
ATOM 1597 O O . TYR A 1 200 ? -6.570 -3.509 16.337 1.00 84.81 200 TYR A O 1
ATOM 1605 N N . ASP A 1 201 ? -6.004 -2.853 18.410 1.00 83.31 201 ASP A N 1
ATOM 1606 C CA . ASP A 1 201 ? -5.606 -1.515 17.987 1.00 83.31 201 ASP A CA 1
ATOM 1607 C C . ASP A 1 201 ? -4.357 -1.572 17.082 1.00 83.31 201 ASP A C 1
ATOM 1609 O O . ASP A 1 201 ? -3.467 -2.424 17.224 1.00 83.31 201 ASP A O 1
ATOM 1613 N N . ASP A 1 202 ? -4.302 -0.645 16.128 1.00 83.62 202 ASP A N 1
ATOM 1614 C CA . ASP A 1 202 ? -3.317 -0.576 15.054 1.00 83.62 202 ASP A CA 1
ATOM 1615 C C . ASP A 1 202 ? -1.883 -0.507 15.623 1.00 83.62 202 ASP A C 1
ATOM 1617 O O . ASP A 1 202 ? -0.954 -1.048 15.018 1.00 83.62 202 ASP A O 1
ATOM 1621 N N . HIS A 1 203 ? -1.688 0.126 16.791 1.00 81.62 203 HIS A N 1
ATOM 1622 C CA . HIS A 1 203 ? -0.386 0.218 17.461 1.00 81.62 203 HIS A CA 1
ATOM 1623 C C . HIS A 1 203 ? 0.181 -1.166 17.819 1.00 81.62 203 HIS A C 1
ATOM 1625 O O . HIS A 1 203 ? 1.292 -1.502 17.403 1.00 81.62 203 HIS A O 1
ATOM 1631 N N . TYR A 1 204 ? -0.602 -2.005 18.500 1.00 81.94 204 TYR A N 1
ATOM 1632 C CA . TYR A 1 204 ? -0.192 -3.350 18.926 1.00 81.94 204 TYR A CA 1
ATOM 1633 C C . TYR A 1 204 ? 0.015 -4.276 17.740 1.00 81.94 204 TYR A C 1
ATOM 1635 O O . TYR A 1 204 ? 0.992 -5.018 17.684 1.00 81.94 204 TYR A O 1
ATOM 1643 N N . CYS A 1 205 ? -0.837 -4.155 16.723 1.00 88.00 205 CYS A N 1
ATOM 1644 C CA . CYS A 1 205 ? -0.646 -4.876 15.477 1.00 88.00 205 CYS A CA 1
ATOM 1645 C C . CYS A 1 205 ? 0.702 -4.543 14.811 1.00 88.00 205 CYS A C 1
ATOM 1647 O O . CYS A 1 205 ? 1.351 -5.422 14.241 1.00 88.00 205 CYS A O 1
ATOM 1649 N N . ILE A 1 206 ? 1.149 -3.282 14.864 1.00 84.50 206 ILE A N 1
ATOM 1650 C CA . ILE A 1 206 ? 2.457 -2.873 14.330 1.00 84.50 206 ILE A CA 1
ATOM 1651 C C . ILE A 1 206 ? 3.600 -3.441 15.177 1.00 84.50 206 ILE A C 1
ATOM 1653 O O . ILE A 1 206 ? 4.577 -3.925 14.597 1.00 84.50 206 ILE A O 1
ATOM 1657 N N . VAL A 1 207 ? 3.487 -3.397 16.508 1.00 85.56 207 VAL A N 1
ATOM 1658 C CA . VAL A 1 207 ? 4.488 -3.964 17.427 1.00 85.56 207 VAL A CA 1
ATOM 1659 C C . VAL A 1 207 ? 4.618 -5.472 17.192 1.00 85.56 207 VAL A C 1
ATOM 1661 O O . VAL A 1 207 ? 5.700 -5.921 16.811 1.00 85.56 207 VAL A O 1
ATOM 1664 N N . PHE A 1 208 ? 3.500 -6.204 17.210 1.00 90.12 208 PHE A N 1
ATOM 1665 C CA . PHE A 1 208 ? 3.416 -7.628 16.871 1.00 90.12 208 PHE A CA 1
ATOM 1666 C C . PHE A 1 208 ? 4.077 -7.947 15.525 1.00 90.12 208 PHE A C 1
ATOM 1668 O O . PHE A 1 208 ? 4.927 -8.833 15.418 1.00 90.12 208 PHE A O 1
ATOM 1675 N N . LEU A 1 209 ? 3.743 -7.197 14.466 1.00 88.31 209 LEU A N 1
ATOM 1676 C CA . LEU A 1 209 ? 4.346 -7.401 13.146 1.00 88.31 209 LEU A CA 1
ATOM 1677 C C . LEU A 1 209 ? 5.854 -7.159 13.132 1.00 88.31 209 LEU A C 1
ATOM 1679 O O . LEU A 1 209 ? 6.559 -7.768 12.322 1.00 88.31 209 LEU A O 1
ATOM 1683 N N . ASN A 1 210 ? 6.351 -6.217 13.926 1.00 86.50 210 ASN A N 1
ATOM 1684 C CA . ASN A 1 210 ? 7.775 -5.927 13.999 1.00 86.50 210 ASN A CA 1
ATOM 1685 C C . ASN A 1 210 ? 8.510 -7.018 14.779 1.00 86.50 210 ASN A C 1
ATOM 1687 O O . ASN A 1 210 ? 9.567 -7.456 14.319 1.00 86.50 210 ASN A O 1
ATOM 1691 N N . SER A 1 211 ? 7.924 -7.529 15.859 1.00 87.50 211 SER A N 1
ATOM 1692 C CA . SER A 1 211 ? 8.460 -8.652 16.631 1.00 87.50 211 SER A CA 1
ATOM 1693 C C . SER A 1 211 ? 8.445 -9.954 15.837 1.00 87.50 211 SER A C 1
ATOM 1695 O O . SER A 1 211 ? 9.486 -10.597 15.702 1.00 87.50 211 SER A O 1
ATOM 1697 N N . ALA A 1 212 ? 7.364 -10.249 15.112 1.00 86.31 212 ALA A N 1
ATOM 1698 C CA . ALA A 1 212 ? 7.295 -11.388 14.191 1.00 86.31 212 ALA A CA 1
ATOM 1699 C C . ALA A 1 212 ? 8.344 -11.324 13.051 1.00 86.31 212 ALA A C 1
ATOM 1701 O O . ALA A 1 212 ? 8.696 -12.343 12.448 1.00 86.31 212 ALA A O 1
ATOM 1702 N N . LYS A 1 213 ? 8.874 -10.132 12.726 1.00 83.38 213 LYS A N 1
ATOM 1703 C CA . LYS A 1 213 ? 9.940 -9.923 11.720 1.00 83.38 213 LYS A CA 1
ATOM 1704 C C . LYS A 1 213 ? 11.359 -9.933 12.296 1.00 83.38 213 LYS A C 1
ATOM 1706 O O . LYS A 1 213 ? 12.317 -9.941 11.511 1.00 83.38 213 LYS A O 1
ATOM 1711 N N . ARG A 1 214 ? 11.526 -9.856 13.618 1.00 79.75 214 ARG A N 1
ATOM 1712 C CA . ARG A 1 214 ? 12.840 -9.731 14.264 1.00 79.75 214 ARG A CA 1
ATOM 1713 C C . ARG A 1 214 ? 13.733 -10.969 14.210 1.00 79.75 214 ARG A C 1
ATOM 1715 O O . ARG A 1 214 ? 14.933 -10.743 14.068 1.00 79.75 214 ARG A O 1
ATOM 1722 N N . PRO A 1 215 ? 13.256 -12.227 14.280 1.00 79.38 215 PRO A N 1
ATOM 1723 C CA . PRO A 1 215 ? 14.182 -13.334 14.489 1.00 79.38 215 PRO A CA 1
ATOM 1724 C C . PRO A 1 215 ? 15.120 -13.484 13.292 1.00 79.38 215 PRO A C 1
ATOM 1726 O O . PRO A 1 215 ? 14.697 -13.669 12.143 1.00 79.38 215 PRO A O 1
ATOM 1729 N N . LEU A 1 216 ? 16.411 -13.363 13.600 1.00 71.44 216 LEU A N 1
ATOM 1730 C CA . LEU A 1 216 ? 17.524 -13.307 12.653 1.00 71.44 216 LEU A CA 1
ATOM 1731 C C . LEU A 1 216 ? 17.552 -14.550 11.756 1.00 71.44 216 LEU A C 1
ATOM 1733 O O . LEU A 1 216 ? 17.812 -14.452 10.555 1.00 71.44 216 LEU A O 1
ATOM 1737 N N . TRP A 1 217 ? 17.148 -15.691 12.321 1.00 74.25 217 TRP A N 1
ATOM 1738 C CA . TRP A 1 217 ? 17.067 -16.972 11.629 1.00 74.25 217 TRP A CA 1
ATOM 1739 C C . TRP A 1 217 ? 16.024 -17.016 10.507 1.00 74.25 217 TRP A C 1
ATOM 1741 O O . TRP A 1 217 ? 16.121 -17.855 9.626 1.00 74.25 217 TRP A O 1
ATOM 1751 N N . PHE A 1 218 ? 15.067 -16.085 10.458 1.00 77.44 218 PHE A N 1
ATOM 1752 C CA . PHE A 1 218 ? 14.188 -15.940 9.292 1.00 77.44 218 PHE A CA 1
ATOM 1753 C C . PHE A 1 218 ? 14.760 -14.982 8.247 1.00 77.44 218 PHE A C 1
ATOM 1755 O O . PHE A 1 218 ? 14.474 -15.128 7.063 1.00 77.44 218 PHE A O 1
ATOM 1762 N N . ARG A 1 219 ? 15.575 -13.999 8.648 1.00 78.94 219 ARG A N 1
ATOM 1763 C CA . ARG A 1 219 ? 16.127 -13.004 7.716 1.00 78.94 219 ARG A CA 1
ATOM 1764 C C . ARG A 1 219 ? 17.166 -13.609 6.785 1.00 78.94 219 ARG A C 1
ATOM 1766 O O . ARG A 1 219 ? 17.083 -13.357 5.591 1.00 78.94 219 ARG A O 1
ATOM 1773 N N . LEU A 1 220 ? 18.089 -14.415 7.308 1.00 84.06 220 LEU A N 1
ATOM 1774 C CA . LEU A 1 220 ? 19.151 -15.044 6.515 1.00 84.06 220 LEU A CA 1
ATOM 1775 C C . LEU A 1 220 ? 18.627 -15.977 5.406 1.00 84.06 220 LEU A C 1
ATOM 1777 O O . LEU A 1 220 ? 18.980 -15.745 4.252 1.00 84.06 220 LEU A O 1
ATOM 1781 N N . PRO A 1 221 ? 17.744 -16.961 5.670 1.00 83.81 221 PRO A N 1
ATOM 1782 C CA . PRO A 1 221 ? 17.230 -17.831 4.614 1.00 83.81 221 PRO A CA 1
ATOM 1783 C C . PRO A 1 221 ? 16.293 -17.092 3.660 1.00 83.81 221 PRO A C 1
ATOM 1785 O O . PRO A 1 221 ? 16.275 -17.399 2.474 1.00 83.81 221 PRO A O 1
ATOM 1788 N N . VAL A 1 222 ? 15.535 -16.094 4.130 1.00 81.19 222 VAL A N 1
ATOM 1789 C CA . VAL A 1 222 ? 14.693 -15.277 3.244 1.00 81.19 222 VAL A CA 1
ATOM 1790 C C . VAL A 1 222 ? 15.546 -14.398 2.336 1.00 81.19 222 VAL A C 1
ATOM 1792 O O . VAL A 1 222 ? 15.231 -14.279 1.157 1.00 81.19 222 VAL A O 1
ATOM 1795 N N . LEU A 1 223 ? 16.626 -13.809 2.850 1.00 82.31 223 LEU A N 1
ATOM 1796 C CA . LEU A 1 223 ? 17.583 -13.052 2.048 1.00 82.31 223 LEU A CA 1
ATOM 1797 C C . LEU A 1 223 ? 18.284 -13.970 1.041 1.00 82.31 223 LEU A C 1
ATOM 1799 O O . LEU A 1 223 ? 18.299 -13.648 -0.142 1.00 82.31 223 LEU A O 1
ATOM 1803 N N . GLY A 1 224 ? 18.771 -15.134 1.483 1.00 85.31 224 GLY A N 1
ATOM 1804 C CA . GLY A 1 224 ? 19.360 -16.152 0.612 1.00 85.31 224 GLY A CA 1
ATOM 1805 C C . GLY A 1 224 ? 18.394 -16.592 -0.488 1.00 85.31 224 GLY A C 1
ATOM 1806 O O . GLY A 1 224 ? 18.749 -16.574 -1.660 1.00 85.31 224 GLY A O 1
ATOM 1807 N N . LEU A 1 225 ? 17.134 -16.869 -0.143 1.00 87.81 225 LEU A N 1
ATOM 1808 C CA . LEU A 1 225 ? 16.089 -17.183 -1.115 1.00 87.81 225 LEU A CA 1
ATOM 1809 C C . LEU A 1 225 ? 15.831 -16.019 -2.080 1.00 87.81 225 LEU A C 1
ATOM 1811 O O . LEU A 1 225 ? 15.606 -16.266 -3.258 1.00 87.81 225 LEU A O 1
ATOM 1815 N N . MET A 1 226 ? 15.867 -14.761 -1.629 1.00 81.25 226 MET A N 1
ATOM 1816 C CA . MET A 1 226 ? 15.721 -13.616 -2.537 1.00 81.25 226 MET A CA 1
ATOM 1817 C C . MET A 1 226 ? 16.886 -13.489 -3.505 1.00 81.25 226 MET A C 1
ATOM 1819 O O . MET A 1 226 ? 16.631 -13.223 -4.673 1.00 81.25 226 MET A O 1
ATOM 1823 N N . VAL A 1 227 ? 18.119 -13.713 -3.046 1.00 80.75 227 VAL A N 1
ATOM 1824 C CA . VAL A 1 227 ? 19.316 -13.706 -3.899 1.00 80.75 227 VAL A CA 1
ATOM 1825 C C . VAL A 1 227 ? 19.253 -14.845 -4.918 1.00 80.75 227 VAL A C 1
ATOM 1827 O O . VAL A 1 227 ? 19.467 -14.624 -6.108 1.00 80.75 227 VAL A O 1
ATOM 1830 N N . VAL A 1 228 ? 18.877 -16.052 -4.486 1.00 87.75 228 VAL A N 1
ATOM 1831 C CA . VAL A 1 228 ? 18.703 -17.209 -5.378 1.00 87.75 228 VAL A CA 1
ATOM 1832 C C . VAL A 1 228 ? 17.582 -16.961 -6.388 1.00 87.75 228 VAL A C 1
ATOM 1834 O O . VAL A 1 228 ? 17.761 -17.227 -7.570 1.00 87.75 228 VAL A O 1
ATOM 1837 N N . LEU A 1 229 ? 16.443 -16.405 -5.965 1.00 80.75 229 LEU A N 1
ATOM 1838 C CA . LEU A 1 229 ? 15.343 -16.063 -6.871 1.00 80.75 229 LEU A CA 1
ATOM 1839 C C . LEU A 1 229 ? 15.700 -14.921 -7.821 1.00 80.75 229 LEU A C 1
ATOM 1841 O O . LEU A 1 229 ? 15.218 -14.926 -8.951 1.00 80.75 229 LEU A O 1
ATOM 1845 N N . SER A 1 230 ? 16.519 -13.955 -7.400 1.00 76.50 230 SER A N 1
ATOM 1846 C CA . SER A 1 230 ? 16.957 -12.884 -8.291 1.00 76.50 230 SER A CA 1
ATOM 1847 C C . SER A 1 230 ? 17.943 -13.391 -9.335 1.00 76.50 230 SER A C 1
ATOM 1849 O O . SER A 1 230 ? 17.753 -13.138 -10.519 1.00 76.50 230 SER A O 1
ATOM 1851 N N . LEU A 1 231 ? 18.953 -14.158 -8.918 1.00 79.44 231 LEU A N 1
ATOM 1852 C CA . LEU A 1 231 ? 19.947 -14.727 -9.829 1.00 79.44 231 LEU A CA 1
ATOM 1853 C C . LEU A 1 231 ? 19.314 -15.768 -10.756 1.00 79.44 231 LEU A C 1
ATOM 1855 O O . LEU A 1 231 ? 19.475 -15.694 -11.968 1.00 79.44 231 LEU A O 1
ATOM 1859 N N . GLY A 1 232 ? 18.534 -16.695 -10.198 1.00 83.75 232 GLY A N 1
ATOM 1860 C CA . GLY A 1 232 ? 17.833 -17.727 -10.957 1.00 83.75 232 GLY A CA 1
ATOM 1861 C C . GLY A 1 232 ? 16.746 -17.157 -11.865 1.00 83.75 232 GLY A C 1
ATOM 1862 O O . GLY A 1 232 ? 16.612 -17.604 -12.997 1.00 83.75 232 GLY A O 1
ATOM 1863 N N . GLY A 1 233 ? 16.002 -16.143 -11.413 1.00 77.81 233 GLY A N 1
ATOM 1864 C CA . GLY A 1 233 ? 15.003 -15.453 -12.232 1.00 77.81 233 GLY A CA 1
ATOM 1865 C C . GLY A 1 233 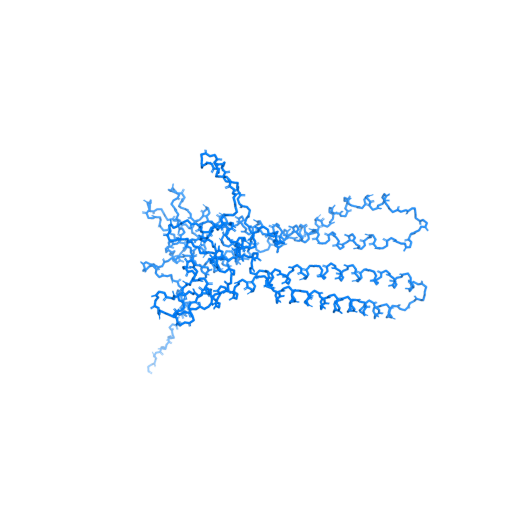? 15.631 -14.714 -13.410 1.00 77.81 233 GLY A C 1
ATOM 1866 O O . GLY A 1 233 ? 15.146 -14.837 -14.532 1.00 77.81 233 GLY A O 1
ATOM 1867 N N . PHE A 1 234 ? 16.749 -14.023 -13.178 1.00 76.06 234 PHE A N 1
ATOM 1868 C CA . PHE A 1 234 ? 17.502 -13.355 -14.235 1.00 76.06 234 PHE A CA 1
ATOM 1869 C C . PHE A 1 234 ? 18.123 -14.357 -15.220 1.00 76.06 234 PHE A C 1
ATOM 1871 O O . PHE A 1 234 ? 17.991 -14.179 -16.426 1.00 76.06 234 PHE A O 1
ATOM 1878 N N . ALA A 1 235 ? 18.723 -15.448 -14.733 1.00 79.06 235 ALA A N 1
ATOM 1879 C CA . ALA A 1 235 ? 19.280 -16.504 -15.580 1.00 79.06 235 ALA A CA 1
ATOM 1880 C C . ALA A 1 235 ? 18.199 -17.235 -16.397 1.00 79.06 235 ALA A C 1
ATOM 1882 O O . ALA A 1 235 ? 18.377 -17.470 -17.588 1.00 79.06 235 ALA A O 1
ATOM 1883 N N . ALA A 1 236 ? 17.051 -17.557 -15.794 1.00 79.56 236 A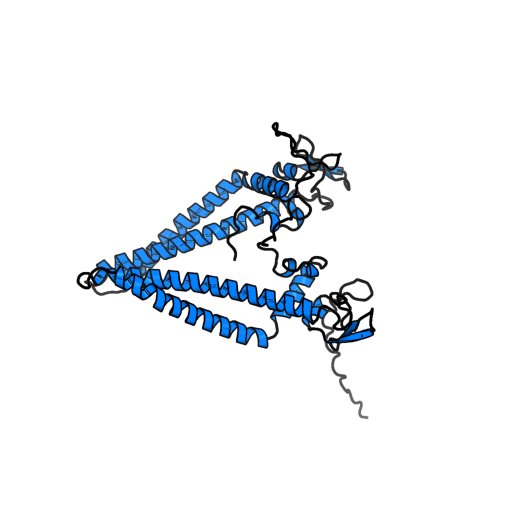LA A N 1
ATOM 1884 C CA . ALA A 1 236 ? 15.926 -18.163 -16.504 1.00 79.56 236 ALA A CA 1
ATOM 1885 C C . ALA A 1 236 ? 15.358 -17.214 -17.566 1.00 79.56 236 ALA A C 1
ATOM 1887 O O . ALA A 1 236 ? 15.049 -17.644 -18.678 1.00 79.56 236 ALA A O 1
ATOM 1888 N N . PHE A 1 237 ? 15.261 -15.918 -17.252 1.00 78.50 237 PHE A N 1
ATOM 1889 C CA . PHE A 1 237 ? 14.903 -14.899 -18.229 1.00 78.50 237 PHE A CA 1
ATOM 1890 C C . PHE A 1 237 ? 15.928 -14.876 -19.376 1.00 78.50 237 PHE A C 1
ATOM 1892 O O . PHE A 1 237 ? 15.515 -14.939 -20.530 1.00 78.50 237 PHE A O 1
ATOM 1899 N N . ALA A 1 238 ? 17.238 -14.902 -19.078 1.00 77.50 238 ALA A N 1
ATOM 1900 C CA . ALA A 1 238 ? 18.332 -15.001 -20.062 1.00 77.50 238 ALA A CA 1
ATOM 1901 C C . ALA A 1 238 ? 18.149 -16.164 -21.022 1.00 77.50 238 ALA A C 1
ATOM 1903 O O . ALA A 1 238 ? 18.050 -15.961 -22.228 1.00 77.50 238 ALA A O 1
ATOM 1904 N N . ILE A 1 239 ? 18.016 -17.370 -20.485 1.00 81.38 239 ILE A N 1
ATOM 1905 C CA . ILE A 1 239 ? 17.922 -18.593 -21.283 1.00 81.38 239 ILE A CA 1
ATOM 1906 C C . ILE A 1 239 ? 16.655 -18.605 -22.146 1.00 81.38 239 ILE A C 1
ATOM 1908 O O . ILE A 1 239 ? 16.696 -19.050 -23.288 1.00 81.38 239 ILE A O 1
ATOM 1912 N N . THR A 1 240 ? 15.523 -18.125 -21.622 1.00 78.56 240 THR A N 1
ATOM 1913 C CA . THR A 1 240 ? 14.235 -18.189 -22.337 1.00 78.56 240 THR A CA 1
ATOM 1914 C C . THR A 1 240 ? 14.073 -17.105 -23.393 1.00 78.56 240 THR A C 1
ATOM 1916 O O . THR A 1 240 ? 13.454 -17.348 -24.426 1.00 78.56 240 THR A O 1
ATOM 1919 N N . ALA A 1 241 ? 14.622 -15.916 -23.159 1.00 74.44 241 ALA A N 1
ATOM 1920 C CA . ALA A 1 241 ? 14.455 -14.784 -24.057 1.00 74.44 241 ALA A CA 1
ATOM 1921 C C . ALA A 1 241 ? 15.618 -14.616 -25.049 1.00 74.44 241 ALA A C 1
ATOM 1923 O O . ALA A 1 241 ? 15.410 -14.036 -26.111 1.00 74.44 241 ALA A O 1
ATOM 1924 N N . MET A 1 242 ? 16.807 -15.167 -24.774 1.00 78.75 242 MET A N 1
ATOM 1925 C CA . MET A 1 242 ? 17.944 -15.132 -25.705 1.00 78.75 242 MET A CA 1
ATOM 1926 C C . MET A 1 242 ? 17.636 -15.758 -27.082 1.00 78.75 242 MET A C 1
ATOM 1928 O O . MET A 1 242 ? 17.981 -15.128 -28.076 1.00 78.75 242 MET A O 1
ATOM 1932 N N . PRO A 1 243 ? 16.943 -16.912 -27.210 1.00 78.75 243 PRO A N 1
ATOM 1933 C CA . PRO A 1 243 ? 16.582 -17.465 -28.518 1.00 78.75 243 PRO A CA 1
ATOM 1934 C C . PRO A 1 243 ? 15.658 -16.541 -29.311 1.00 78.75 243 PRO A C 1
ATOM 1936 O O . PRO A 1 243 ? 15.784 -16.442 -30.525 1.00 78.75 243 PRO A O 1
ATOM 1939 N N . VAL A 1 244 ? 14.752 -15.838 -28.623 1.00 74.94 244 VAL A N 1
ATOM 1940 C CA . VAL A 1 244 ? 13.881 -14.833 -29.245 1.00 74.94 244 VAL A CA 1
ATOM 1941 C C . VAL A 1 244 ? 14.739 -13.690 -29.776 1.00 74.94 244 VAL A C 1
ATOM 1943 O O . VAL A 1 244 ? 14.617 -13.341 -30.940 1.00 74.94 244 VAL A O 1
ATOM 1946 N N . VAL A 1 245 ? 15.669 -13.164 -28.975 1.00 73.56 245 VAL A N 1
ATOM 1947 C CA . VAL A 1 245 ? 16.594 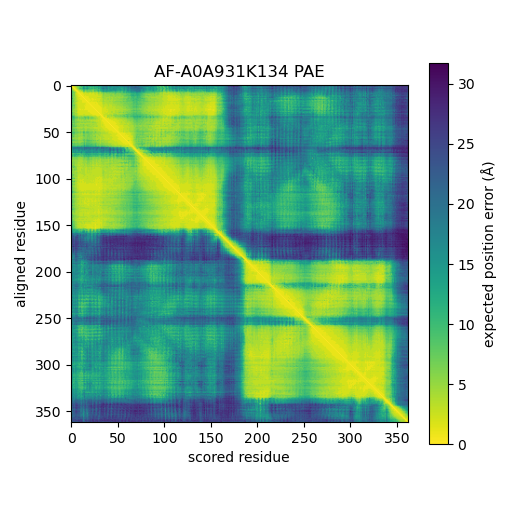-12.120 -29.441 1.00 73.56 245 VAL A CA 1
ATOM 1948 C C . VAL A 1 245 ? 17.375 -12.595 -30.669 1.00 73.56 245 VAL A C 1
ATOM 1950 O O . VAL A 1 245 ? 17.338 -11.907 -31.675 1.00 73.56 245 VAL A O 1
ATOM 1953 N N . ILE A 1 246 ? 17.964 -13.796 -30.647 1.00 77.75 246 ILE A N 1
ATOM 1954 C CA . ILE A 1 246 ? 18.728 -14.355 -31.780 1.00 77.75 246 ILE A CA 1
ATOM 1955 C C . ILE A 1 246 ? 17.868 -14.502 -33.048 1.00 77.75 246 ILE A C 1
ATOM 1957 O O . ILE A 1 246 ? 18.350 -14.259 -34.151 1.00 77.75 246 ILE A O 1
ATOM 1961 N N . LEU A 1 247 ? 16.599 -14.900 -32.909 1.00 80.69 247 LEU A N 1
ATOM 1962 C CA . LEU A 1 247 ? 15.682 -15.068 -34.042 1.00 80.69 247 LEU A CA 1
ATOM 1963 C C . LEU A 1 247 ? 15.206 -13.736 -34.635 1.00 80.69 247 LEU A C 1
ATOM 1965 O O . LEU A 1 247 ? 14.868 -13.688 -35.816 1.00 80.69 247 LEU A O 1
ATOM 1969 N N . PHE A 1 248 ? 15.149 -12.678 -33.823 1.00 73.00 248 PHE A N 1
ATOM 1970 C CA . PHE A 1 248 ? 14.695 -11.348 -34.237 1.00 73.00 248 PHE A CA 1
ATOM 1971 C C . PHE A 1 248 ? 15.843 -10.374 -34.528 1.00 73.00 248 PHE A C 1
ATOM 1973 O O . PHE A 1 248 ? 15.593 -9.313 -35.096 1.00 73.00 248 PHE A O 1
ATOM 1980 N N . THR A 1 249 ? 17.087 -10.715 -34.184 1.00 69.44 249 THR A N 1
ATOM 1981 C CA . THR A 1 249 ? 18.258 -9.943 -34.598 1.00 69.44 249 THR A CA 1
ATOM 1982 C C . THR A 1 249 ? 18.547 -10.199 -36.078 1.00 69.44 249 THR A C 1
ATOM 1984 O O . THR A 1 249 ? 18.794 -11.351 -36.450 1.00 69.44 249 THR A O 1
ATOM 1987 N N . PRO A 1 250 ? 18.527 -9.164 -36.936 1.00 62.59 250 PRO A N 1
ATOM 1988 C CA . PRO A 1 250 ? 18.918 -9.300 -38.331 1.00 62.59 250 PRO A CA 1
ATOM 1989 C C . PRO A 1 250 ? 20.382 -9.753 -38.455 1.00 62.59 250 PRO A C 1
ATOM 1991 O O . PRO A 1 250 ? 21.182 -9.627 -37.528 1.00 62.59 250 PRO A O 1
ATOM 1994 N N . SER A 1 251 ? 20.688 -10.336 -39.616 1.00 66.88 251 SER A N 1
ATOM 1995 C CA . SER A 1 251 ? 21.977 -10.923 -40.006 1.00 66.88 251 SER A CA 1
ATOM 1996 C C . SER A 1 251 ? 23.205 -10.138 -39.489 1.00 66.88 251 SER A C 1
ATOM 1998 O O . SER A 1 251 ? 23.204 -8.911 -39.551 1.00 66.88 251 SER A O 1
ATOM 2000 N N . PRO A 1 252 ? 24.306 -10.817 -39.095 1.00 63.72 252 PRO A N 1
ATOM 2001 C CA . PRO A 1 252 ? 25.509 -10.237 -38.463 1.00 63.72 252 PRO A CA 1
ATOM 2002 C C . PRO A 1 252 ? 26.283 -9.193 -39.293 1.00 63.72 252 PRO A C 1
ATOM 2004 O O . PRO A 1 252 ? 27.348 -8.749 -38.875 1.00 63.72 252 PRO A O 1
ATOM 2007 N N . ARG A 1 253 ? 25.777 -8.799 -40.466 1.00 66.06 253 ARG A N 1
ATOM 2008 C CA . ARG A 1 253 ? 26.312 -7.675 -41.244 1.00 66.06 253 ARG A CA 1
ATOM 2009 C C . ARG A 1 253 ? 25.937 -6.306 -40.665 1.00 66.06 253 ARG A C 1
ATOM 2011 O O . ARG A 1 253 ? 26.672 -5.369 -40.934 1.00 66.06 253 ARG A O 1
ATOM 2018 N N . ASP A 1 254 ? 24.906 -6.235 -39.820 1.00 59.69 254 ASP A N 1
ATOM 2019 C CA . ASP A 1 254 ? 24.453 -5.008 -39.144 1.00 59.69 254 ASP A CA 1
ATOM 2020 C C . ASP A 1 254 ? 24.699 -5.090 -37.619 1.00 59.69 254 ASP A C 1
ATOM 2022 O O . ASP A 1 254 ? 23.862 -4.714 -36.799 1.00 59.69 254 ASP A O 1
ATOM 2026 N N . ALA A 1 255 ? 25.839 -5.668 -37.216 1.00 57.19 255 ALA A N 1
ATOM 2027 C CA . ALA A 1 255 ? 26.171 -5.953 -35.813 1.00 57.19 255 ALA A CA 1
ATOM 2028 C C . ALA A 1 255 ? 26.319 -4.701 -34.921 1.00 57.19 255 ALA A C 1
ATOM 2030 O O . ALA A 1 255 ? 26.284 -4.832 -33.697 1.00 57.19 255 ALA A O 1
ATOM 2031 N N . ASP A 1 256 ? 26.427 -3.509 -35.514 1.00 61.09 256 ASP A N 1
ATOM 2032 C CA . ASP A 1 256 ? 26.588 -2.245 -34.786 1.00 61.09 256 ASP A CA 1
ATOM 2033 C C . ASP A 1 256 ? 25.301 -1.762 -34.081 1.00 61.09 256 ASP A C 1
ATOM 2035 O O . ASP A 1 256 ? 25.401 -0.937 -33.182 1.00 61.09 256 ASP A O 1
ATOM 2039 N N . GLU A 1 257 ? 24.107 -2.298 -34.390 1.00 58.09 257 GLU A N 1
ATOM 2040 C CA . GLU A 1 257 ? 22.828 -1.852 -33.780 1.00 58.09 257 GLU A CA 1
ATOM 2041 C C . GLU A 1 257 ? 22.298 -2.751 -32.633 1.00 58.09 257 GLU A C 1
ATOM 2043 O O . GLU A 1 257 ? 21.207 -2.533 -32.095 1.00 58.09 257 GLU A O 1
ATOM 2048 N N . GLN A 1 258 ? 23.041 -3.781 -32.206 1.00 62.12 258 GLN A N 1
ATOM 2049 C CA . GLN A 1 258 ? 22.551 -4.759 -31.214 1.00 62.12 258 GLN A CA 1
ATOM 2050 C C . GLN A 1 258 ? 22.662 -4.427 -29.701 1.00 62.12 258 GLN A C 1
ATOM 2052 O O . GLN A 1 258 ? 21.998 -5.127 -28.918 1.00 62.12 258 GLN A O 1
ATOM 2057 N N . PRO A 1 259 ? 23.406 -3.416 -29.203 1.00 64.69 259 PRO A N 1
ATOM 2058 C CA . PRO A 1 259 ? 23.561 -3.225 -27.753 1.00 64.69 259 PRO A CA 1
ATOM 2059 C C . PRO A 1 259 ? 22.264 -2.762 -27.061 1.00 64.69 259 PRO A C 1
ATOM 2061 O O . PRO A 1 259 ? 22.021 -3.101 -25.897 1.00 64.69 259 PRO A O 1
ATOM 2064 N N . PHE A 1 260 ? 21.365 -2.082 -27.779 1.00 58.41 260 PHE A N 1
ATOM 2065 C CA . PHE A 1 260 ? 20.063 -1.645 -27.263 1.00 58.41 260 PHE A CA 1
ATOM 2066 C C . PHE A 1 260 ? 19.134 -2.783 -26.877 1.00 58.41 260 PHE A C 1
ATOM 2068 O O . PHE A 1 260 ? 18.519 -2.754 -25.808 1.00 58.41 260 PHE A O 1
ATOM 2075 N N . ALA A 1 261 ? 19.014 -3.774 -27.762 1.00 66.31 261 ALA A N 1
ATOM 2076 C CA . ALA A 1 261 ? 18.154 -4.922 -27.532 1.00 66.31 261 ALA A CA 1
ATOM 2077 C C . ALA A 1 261 ? 18.632 -5.668 -26.285 1.00 66.31 261 ALA A C 1
ATOM 2079 O O . ALA A 1 261 ? 17.821 -6.002 -25.425 1.00 66.31 261 ALA A O 1
ATOM 2080 N N . PHE A 1 262 ? 19.949 -5.831 -26.135 1.00 68.44 262 PHE A N 1
ATOM 2081 C CA . PHE A 1 262 ? 20.555 -6.473 -24.975 1.00 68.44 262 PHE A CA 1
ATOM 2082 C C . PHE A 1 262 ? 20.333 -5.689 -23.673 1.00 68.44 262 PHE A C 1
ATOM 2084 O O . PHE A 1 262 ? 20.000 -6.269 -22.638 1.00 68.44 262 PHE A O 1
ATOM 2091 N N . LEU A 1 263 ? 20.457 -4.363 -23.699 1.00 63.22 263 LEU A N 1
ATOM 2092 C CA . LEU A 1 263 ? 20.369 -3.564 -22.482 1.00 63.22 263 LEU A CA 1
ATOM 2093 C C . LEU A 1 263 ? 18.922 -3.273 -22.051 1.00 63.22 263 LEU A C 1
ATOM 2095 O O . LEU A 1 263 ? 18.604 -3.397 -20.864 1.00 63.22 263 LEU A O 1
ATOM 2099 N N . ALA A 1 264 ? 18.010 -2.988 -22.987 1.00 67.81 264 ALA A N 1
ATOM 2100 C CA . ALA A 1 264 ? 16.571 -2.941 -22.706 1.00 67.81 264 ALA A CA 1
ATOM 2101 C C . ALA A 1 264 ? 16.090 -4.270 -22.106 1.00 67.81 264 ALA A C 1
ATOM 2103 O O . ALA A 1 264 ? 15.265 -4.300 -21.188 1.00 67.81 264 ALA A O 1
ATOM 2104 N N . TRP A 1 265 ? 16.672 -5.369 -22.577 1.00 75.75 265 TRP A N 1
ATOM 2105 C CA . TRP A 1 265 ? 16.433 -6.703 -22.069 1.00 75.75 265 TRP A CA 1
ATOM 2106 C C . TRP A 1 265 ? 16.963 -6.899 -20.635 1.00 75.75 265 TRP A C 1
ATOM 2108 O O . TRP A 1 265 ? 16.221 -7.404 -19.790 1.00 75.75 265 TRP A O 1
ATOM 2118 N N . ILE A 1 266 ? 18.157 -6.397 -20.292 1.00 75.50 266 ILE A N 1
ATOM 2119 C CA . ILE A 1 266 ? 18.654 -6.379 -18.900 1.00 75.50 266 ILE A CA 1
ATOM 2120 C C . ILE A 1 266 ? 17.721 -5.564 -17.990 1.00 75.50 266 ILE A C 1
ATOM 2122 O O . ILE A 1 266 ? 17.351 -6.026 -16.906 1.00 75.50 266 ILE A O 1
ATOM 2126 N N . VAL A 1 267 ? 17.307 -4.364 -18.410 1.00 75.75 267 VAL A N 1
ATOM 2127 C CA . VAL A 1 267 ? 16.416 -3.493 -17.619 1.00 75.75 267 VAL A CA 1
ATOM 2128 C C . VAL A 1 267 ? 15.053 -4.154 -17.406 1.00 75.75 267 VAL A C 1
ATOM 2130 O O . VAL A 1 267 ? 14.533 -4.185 -16.289 1.00 75.75 267 VAL A O 1
ATOM 2133 N N . PHE A 1 268 ? 14.477 -4.747 -18.450 1.00 76.62 268 PHE A N 1
ATOM 2134 C CA . PHE A 1 268 ? 13.209 -5.459 -18.334 1.00 76.62 268 PHE A CA 1
ATOM 2135 C C . PHE A 1 268 ? 13.341 -6.711 -17.453 1.00 76.62 268 PHE A C 1
ATOM 2137 O O . PHE A 1 268 ? 12.518 -6.929 -16.561 1.00 76.62 268 PHE A O 1
ATOM 2144 N N . GLY A 1 269 ? 14.407 -7.494 -17.632 1.00 77.12 269 GLY A N 1
ATOM 2145 C CA . GLY A 1 269 ? 14.694 -8.686 -16.837 1.00 77.12 269 GLY A CA 1
ATOM 2146 C C . GLY A 1 269 ? 14.874 -8.372 -15.354 1.00 77.12 269 GLY A C 1
ATOM 2147 O O . GLY A 1 269 ? 14.265 -9.024 -14.500 1.00 77.12 269 GLY A O 1
ATOM 2148 N N . THR A 1 270 ? 15.640 -7.330 -15.025 1.00 77.12 270 THR A N 1
ATOM 2149 C CA . THR A 1 270 ? 15.820 -6.858 -13.641 1.00 77.12 270 THR A CA 1
ATOM 2150 C C . THR A 1 270 ? 14.513 -6.345 -13.040 1.00 77.12 270 THR A C 1
ATOM 2152 O O . THR A 1 270 ? 14.192 -6.697 -11.902 1.00 77.12 270 THR A O 1
ATOM 2155 N N . PHE A 1 271 ? 13.704 -5.599 -13.798 1.00 78.12 271 PHE A N 1
ATOM 2156 C CA . PHE A 1 271 ? 12.392 -5.132 -13.347 1.00 78.12 271 PHE A CA 1
ATOM 2157 C C . PHE A 1 271 ? 11.436 -6.293 -13.041 1.00 78.12 271 PHE A C 1
ATOM 2159 O O . PHE A 1 271 ? 10.876 -6.364 -11.941 1.00 78.12 271 PHE A O 1
ATOM 2166 N N . VAL A 1 272 ? 11.270 -7.233 -13.977 1.00 78.75 272 VAL A N 1
ATOM 2167 C CA . VAL A 1 272 ? 10.393 -8.405 -13.812 1.00 78.75 272 VAL A CA 1
ATOM 2168 C C . VAL A 1 272 ? 10.842 -9.245 -12.620 1.00 78.75 272 VAL A C 1
ATOM 2170 O O . VAL A 1 272 ? 10.033 -9.576 -11.747 1.00 78.75 272 VAL A O 1
ATOM 2173 N N . THR A 1 273 ? 12.141 -9.521 -12.530 1.00 75.94 273 THR A N 1
ATOM 2174 C CA . THR A 1 273 ? 12.734 -10.279 -11.426 1.00 75.94 273 THR A CA 1
ATOM 2175 C C . THR A 1 273 ? 12.519 -9.568 -10.088 1.00 75.94 273 THR A C 1
ATOM 2177 O O . THR A 1 273 ? 12.067 -10.186 -9.122 1.00 75.94 273 THR A O 1
ATOM 2180 N N . GLY A 1 274 ? 12.733 -8.252 -10.029 1.00 77.44 274 GLY A N 1
ATOM 2181 C CA . GLY A 1 274 ? 12.481 -7.441 -8.839 1.00 77.44 274 GLY A CA 1
ATOM 2182 C C . GLY A 1 274 ? 11.021 -7.502 -8.384 1.00 77.44 274 GLY A C 1
ATOM 2183 O O . GLY A 1 274 ? 10.739 -7.697 -7.198 1.00 77.44 274 GLY A O 1
ATOM 2184 N N . VAL A 1 275 ? 10.065 -7.424 -9.315 1.00 78.06 275 VAL A N 1
ATOM 2185 C CA . VAL A 1 275 ? 8.632 -7.570 -9.009 1.00 78.06 275 VAL A CA 1
ATOM 2186 C C . VAL A 1 275 ? 8.316 -8.963 -8.452 1.00 78.06 275 VAL A C 1
ATOM 2188 O O . VAL A 1 275 ? 7.559 -9.066 -7.478 1.00 78.06 275 VAL A O 1
ATOM 2191 N N . ILE A 1 276 ? 8.895 -10.029 -9.015 1.00 78.69 276 ILE A N 1
ATOM 2192 C CA . ILE A 1 276 ? 8.722 -11.410 -8.531 1.00 78.69 276 ILE A CA 1
ATOM 2193 C C . ILE A 1 276 ? 9.278 -11.558 -7.112 1.00 78.69 276 ILE A C 1
ATOM 2195 O O . ILE A 1 276 ? 8.564 -12.034 -6.227 1.00 78.69 276 ILE A O 1
ATOM 2199 N N . VAL A 1 277 ? 10.501 -11.089 -6.858 1.00 78.69 277 VAL A N 1
ATOM 2200 C CA . VAL A 1 277 ? 11.138 -11.137 -5.532 1.00 78.69 277 VAL A CA 1
ATOM 2201 C C . VAL A 1 277 ? 10.283 -10.409 -4.493 1.00 78.69 277 VAL A C 1
ATOM 2203 O O . VAL A 1 277 ? 9.991 -10.956 -3.425 1.00 78.69 277 VAL A O 1
ATOM 2206 N N . LEU A 1 278 ? 9.778 -9.216 -4.820 1.00 79.12 278 LEU A N 1
ATOM 2207 C CA . LEU A 1 278 ? 8.875 -8.468 -3.941 1.00 79.12 278 LEU A CA 1
ATOM 2208 C C . LEU A 1 278 ? 7.555 -9.212 -3.676 1.00 79.12 278 LEU A C 1
ATOM 2210 O O . LEU A 1 278 ? 7.044 -9.169 -2.554 1.00 79.12 278 LEU A O 1
ATOM 2214 N N . ARG A 1 279 ? 6.994 -9.913 -4.672 1.00 81.88 279 ARG A N 1
ATOM 2215 C CA . ARG A 1 279 ? 5.781 -10.740 -4.513 1.00 81.88 279 ARG A CA 1
ATOM 2216 C C . ARG A 1 279 ? 6.034 -11.956 -3.620 1.00 81.88 279 ARG A C 1
ATOM 2218 O O . ARG A 1 279 ? 5.182 -12.282 -2.793 1.00 81.88 279 ARG A O 1
ATOM 2225 N N . VAL A 1 280 ? 7.176 -12.624 -3.777 1.00 81.50 280 VAL A N 1
ATOM 2226 C CA . VAL A 1 280 ? 7.553 -13.785 -2.958 1.00 81.50 280 VAL A CA 1
ATOM 2227 C C . VAL A 1 280 ? 7.802 -13.359 -1.516 1.00 81.50 280 VAL A C 1
ATOM 2229 O O . VAL A 1 280 ? 7.238 -13.969 -0.609 1.00 81.50 280 VAL A O 1
ATOM 2232 N N . ARG A 1 281 ? 8.535 -12.259 -1.298 1.00 84.94 281 ARG A N 1
ATOM 2233 C CA . ARG A 1 281 ? 8.729 -11.643 0.024 1.00 84.94 281 ARG A CA 1
ATOM 2234 C C . ARG A 1 281 ? 7.412 -11.475 0.772 1.00 84.94 281 ARG A C 1
ATOM 2236 O O . ARG A 1 281 ? 7.282 -11.911 1.913 1.00 84.94 281 ARG A O 1
ATOM 2243 N N . ASP A 1 282 ? 6.446 -10.836 0.121 1.00 81.50 282 ASP A N 1
ATOM 2244 C CA . ASP A 1 282 ? 5.139 -10.534 0.704 1.00 81.50 282 ASP A CA 1
ATOM 2245 C C . ASP A 1 282 ? 4.374 -11.820 1.061 1.00 81.50 282 ASP A C 1
ATOM 2247 O O . ASP A 1 282 ? 3.825 -11.949 2.157 1.00 81.50 282 ASP A O 1
ATOM 2251 N N . ARG A 1 283 ? 4.422 -12.834 0.184 1.00 85.31 283 ARG A N 1
ATOM 2252 C CA . ARG A 1 283 ? 3.831 -14.155 0.452 1.00 85.31 283 ARG A CA 1
ATOM 2253 C C . ARG A 1 283 ? 4.486 -14.874 1.629 1.00 85.31 283 ARG A C 1
ATOM 2255 O O . ARG A 1 283 ? 3.763 -15.488 2.409 1.00 85.31 283 ARG A O 1
ATOM 2262 N N . LEU A 1 284 ? 5.809 -14.812 1.769 1.00 86.88 284 LEU A N 1
ATOM 2263 C CA . LEU A 1 284 ? 6.529 -15.459 2.872 1.00 86.88 284 LEU A CA 1
ATOM 2264 C C . LEU A 1 284 ? 6.207 -14.808 4.214 1.00 86.88 284 LEU A C 1
ATOM 2266 O O . LEU A 1 284 ? 5.915 -15.515 5.175 1.00 86.88 284 LEU A O 1
ATOM 2270 N N . ILE A 1 285 ? 6.183 -13.472 4.262 1.00 84.31 285 ILE A N 1
ATOM 2271 C CA . ILE A 1 285 ? 5.772 -12.728 5.458 1.00 84.31 285 ILE A CA 1
ATOM 2272 C C . ILE A 1 285 ? 4.344 -13.121 5.844 1.00 84.31 285 ILE A C 1
ATOM 2274 O O . ILE A 1 285 ? 4.086 -13.452 6.999 1.00 84.31 285 ILE A O 1
ATOM 2278 N N . ARG A 1 286 ? 3.424 -13.162 4.872 1.00 87.88 286 ARG A N 1
ATOM 2279 C CA . ARG A 1 286 ? 2.031 -13.540 5.126 1.00 87.88 286 ARG A CA 1
ATOM 2280 C C . ARG A 1 286 ? 1.892 -14.979 5.616 1.00 87.88 286 ARG A C 1
ATOM 2282 O O . ARG A 1 286 ? 1.161 -15.218 6.571 1.00 87.88 286 ARG A O 1
ATOM 2289 N N . ARG A 1 287 ? 2.589 -15.930 4.984 1.00 89.38 287 ARG A N 1
ATOM 2290 C CA . ARG A 1 287 ? 2.602 -17.337 5.412 1.00 89.38 287 ARG A CA 1
ATOM 2291 C C . ARG A 1 287 ? 3.112 -17.467 6.836 1.00 89.38 287 ARG A C 1
ATOM 2293 O O . ARG A 1 287 ? 2.481 -18.157 7.616 1.00 89.38 287 ARG A O 1
ATOM 2300 N N . ARG A 1 288 ? 4.195 -16.770 7.182 1.00 88.19 288 ARG A N 1
ATOM 2301 C CA . ARG A 1 288 ? 4.742 -16.806 8.536 1.00 88.19 288 ARG A CA 1
ATOM 2302 C C . ARG A 1 288 ? 3.736 -16.318 9.572 1.00 88.19 288 ARG A C 1
ATOM 2304 O O . ARG A 1 288 ? 3.529 -17.012 10.556 1.00 88.19 288 ARG A O 1
ATOM 2311 N N . ILE A 1 289 ? 3.111 -15.165 9.341 1.00 89.38 289 ILE A N 1
ATOM 2312 C CA . ILE A 1 289 ? 2.122 -14.613 10.277 1.00 89.38 289 ILE A CA 1
ATOM 2313 C C . ILE A 1 289 ? 0.951 -15.588 10.449 1.00 89.38 289 ILE A C 1
ATOM 2315 O O . ILE A 1 289 ? 0.556 -15.862 11.574 1.00 89.38 289 ILE A O 1
ATOM 2319 N N . LEU A 1 290 ? 0.462 -16.195 9.358 1.00 88.75 290 LEU A N 1
ATOM 2320 C CA . LEU A 1 290 ? -0.563 -17.242 9.444 1.00 88.75 290 LEU A CA 1
ATOM 2321 C C . LEU A 1 290 ? -0.083 -18.476 10.204 1.00 88.75 290 LEU A C 1
ATOM 2323 O O . LEU A 1 290 ? -0.869 -19.069 10.929 1.00 88.75 290 LEU A O 1
ATOM 2327 N N . THR A 1 291 ? 1.174 -18.884 10.034 1.00 91.19 291 THR A N 1
ATOM 2328 C CA . THR A 1 291 ? 1.735 -20.019 10.770 1.00 91.19 291 THR A CA 1
ATOM 2329 C C . THR A 1 291 ? 1.786 -19.725 12.265 1.00 91.19 291 THR A C 1
ATOM 2331 O O . THR A 1 291 ? 1.359 -20.577 13.033 1.00 91.19 291 THR A O 1
ATOM 2334 N N . VAL A 1 292 ? 2.237 -18.533 12.670 1.00 91.31 292 VAL A N 1
ATOM 2335 C CA . VAL A 1 292 ? 2.257 -18.114 14.083 1.00 91.31 292 VAL A CA 1
ATOM 2336 C C . VAL A 1 292 ? 0.831 -18.082 14.639 1.00 91.31 292 VAL A C 1
ATOM 2338 O O . VAL A 1 292 ? 0.537 -18.755 15.621 1.00 91.31 292 VAL A O 1
ATOM 2341 N N . LEU A 1 293 ? -0.101 -17.415 13.952 1.00 91.06 293 LEU A N 1
ATOM 2342 C CA . LEU A 1 293 ? -1.495 -17.322 14.401 1.00 91.06 293 LEU A CA 1
ATOM 2343 C C . LEU A 1 293 ? -2.205 -18.686 14.462 1.00 91.06 293 LEU A C 1
ATOM 2345 O O . LEU A 1 293 ? -2.954 -18.935 15.396 1.00 91.06 293 LEU A O 1
ATOM 2349 N N . ARG A 1 294 ? -1.971 -19.591 13.502 1.00 90.88 294 ARG A N 1
ATOM 2350 C CA . ARG A 1 294 ? -2.646 -20.903 13.467 1.00 90.88 294 ARG A CA 1
ATOM 2351 C C . ARG A 1 294 ? -2.012 -21.948 14.373 1.00 90.88 294 ARG A C 1
ATOM 2353 O O . ARG A 1 294 ? -2.736 -22.781 14.894 1.00 90.88 294 ARG A O 1
ATOM 2360 N N . ARG A 1 295 ? -0.681 -21.968 14.500 1.00 92.62 295 ARG A N 1
ATOM 2361 C CA . ARG A 1 295 ? 0.020 -22.999 15.286 1.00 92.62 295 ARG A CA 1
ATOM 2362 C C . ARG A 1 295 ? 0.217 -22.617 16.747 1.00 92.62 295 ARG A C 1
ATOM 2364 O O . ARG A 1 295 ? 0.339 -23.515 17.567 1.00 92.62 295 ARG A O 1
ATOM 2371 N N . GLN A 1 296 ? 0.323 -21.323 17.042 1.00 93.31 296 GLN A N 1
ATOM 2372 C CA . GLN A 1 296 ? 0.627 -20.817 18.387 1.00 93.31 296 GLN A CA 1
ATOM 2373 C C . GLN A 1 296 ? -0.460 -19.880 18.919 1.00 93.31 296 GLN A C 1
ATOM 2375 O O . GLN A 1 296 ? -0.559 -19.690 20.122 1.00 93.31 296 GLN A O 1
ATOM 2380 N N . GLY A 1 297 ? -1.306 -19.315 18.051 1.00 91.44 297 GLY A N 1
ATOM 2381 C CA . GLY A 1 297 ? -2.456 -18.511 18.470 1.00 91.44 297 GLY A CA 1
ATOM 2382 C C . GLY A 1 297 ? -3.687 -19.327 18.875 1.00 91.44 297 GLY A C 1
ATOM 2383 O O . GLY A 1 297 ? -4.704 -18.728 19.208 1.00 91.44 297 GLY A O 1
ATOM 2384 N N . ARG A 1 298 ? -3.633 -20.666 18.842 1.00 95.44 298 ARG A N 1
ATOM 2385 C CA . ARG A 1 298 ? -4.725 -21.560 19.255 1.00 95.44 298 ARG A CA 1
ATOM 2386 C C . ARG A 1 298 ? -4.208 -22.680 20.149 1.00 95.44 298 ARG A C 1
ATOM 2388 O O . ARG A 1 298 ? -3.074 -23.126 19.978 1.00 95.44 298 ARG A O 1
ATOM 2395 N N . CYS A 1 299 ? -5.031 -23.128 21.090 1.00 96.50 299 CYS A N 1
ATOM 2396 C CA . CYS A 1 299 ? -4.718 -24.258 21.953 1.00 96.50 299 CYS A CA 1
ATOM 2397 C C . CYS A 1 299 ? -4.609 -25.546 21.126 1.00 96.50 299 CYS A C 1
ATOM 2399 O O . CYS A 1 299 ? -5.471 -25.814 20.292 1.00 96.50 299 CYS A O 1
ATOM 2401 N N . ARG A 1 300 ? -3.575 -26.361 21.367 1.00 95.31 300 ARG A N 1
ATOM 2402 C CA . ARG A 1 300 ? -3.350 -27.606 20.608 1.00 95.31 300 ARG A CA 1
ATOM 2403 C C . ARG A 1 300 ? -4.419 -28.679 20.821 1.00 95.31 300 ARG A C 1
ATOM 2405 O O . ARG A 1 300 ? -4.535 -29.558 19.974 1.00 95.31 300 ARG A O 1
ATOM 2412 N N . ASP A 1 301 ? -5.151 -28.607 21.928 1.00 96.81 301 ASP A N 1
ATOM 2413 C CA . ASP A 1 301 ? -6.126 -29.625 22.327 1.00 96.81 301 ASP A CA 1
ATOM 2414 C C . ASP A 1 301 ? -7.559 -29.234 21.949 1.00 96.81 301 ASP A C 1
ATOM 2416 O O . ASP A 1 301 ? -8.242 -29.956 21.230 1.00 96.81 301 ASP A O 1
ATOM 2420 N N . CYS A 1 302 ? -7.997 -28.038 22.360 1.00 96.19 302 CYS A N 1
ATOM 2421 C CA . CYS A 1 302 ? -9.376 -27.578 22.168 1.00 96.19 302 CYS A CA 1
ATOM 2422 C C . CYS A 1 302 ? -9.561 -26.526 21.053 1.00 96.19 302 CYS A C 1
ATOM 2424 O O . CYS A 1 302 ? -10.667 -26.026 20.873 1.00 96.19 302 CYS A O 1
ATOM 2426 N N . ASP A 1 303 ? -8.500 -26.149 20.325 1.00 94.19 303 ASP A N 1
ATOM 2427 C CA . ASP A 1 303 ? -8.487 -25.099 19.279 1.00 94.19 303 ASP A CA 1
ATOM 2428 C C . ASP A 1 303 ? -8.955 -23.699 19.750 1.00 94.19 303 ASP A C 1
ATOM 2430 O O . ASP A 1 303 ? -9.194 -22.800 18.938 1.00 94.19 303 ASP A O 1
ATOM 2434 N N . TYR A 1 304 ? -9.044 -23.474 21.068 1.00 94.12 304 TYR A N 1
ATOM 2435 C CA . TYR A 1 304 ? -9.409 -22.178 21.642 1.00 94.12 304 TYR A CA 1
ATOM 2436 C C . TYR A 1 304 ? -8.382 -21.100 21.269 1.00 94.12 304 TYR A C 1
ATOM 2438 O O . TYR A 1 304 ? -7.176 -21.320 21.387 1.00 94.12 304 TYR A O 1
ATOM 2446 N N . SER A 1 305 ? -8.843 -19.918 20.847 1.00 93.12 305 SER A N 1
ATOM 2447 C CA . SER A 1 305 ? -7.967 -18.803 20.459 1.00 93.12 305 SER A CA 1
ATOM 2448 C C . SER A 1 305 ? -7.220 -18.233 21.668 1.00 93.12 305 SER A C 1
ATOM 2450 O O . SER A 1 305 ? -7.815 -17.589 22.524 1.00 93.12 305 SER A O 1
ATOM 2452 N N . LEU A 1 306 ? -5.901 -18.421 21.704 1.00 94.31 306 LEU A N 1
ATOM 2453 C CA . LEU A 1 306 ? -5.000 -17.898 22.738 1.00 94.31 306 LEU A CA 1
ATOM 2454 C C . LEU A 1 306 ? -4.550 -16.451 22.466 1.00 94.31 306 LEU A C 1
ATOM 2456 O O . LEU A 1 306 ? -3.882 -15.835 23.295 1.00 94.31 306 LEU A O 1
ATOM 2460 N N . VAL A 1 307 ? -4.889 -15.891 21.300 1.00 92.81 307 VAL A N 1
ATOM 2461 C CA . VAL A 1 307 ? -4.503 -14.521 20.933 1.00 92.81 307 VAL A CA 1
ATOM 2462 C C . VAL A 1 307 ? -5.130 -13.522 21.913 1.00 92.81 307 VAL A C 1
ATOM 2464 O O . VAL A 1 307 ? -6.342 -13.511 22.112 1.00 92.81 307 VAL A O 1
ATOM 2467 N N . GLY A 1 308 ? -4.307 -12.654 22.507 1.00 88.94 308 GLY A N 1
ATOM 2468 C CA . GLY A 1 308 ? -4.742 -11.610 23.441 1.00 88.94 308 GLY A CA 1
ATOM 2469 C C . GLY A 1 308 ? -4.753 -11.997 24.920 1.00 88.94 308 GLY A C 1
ATOM 2470 O O . GLY A 1 308 ? -5.028 -11.124 25.741 1.00 88.94 308 GLY A O 1
ATOM 2471 N N . MET A 1 309 ? -4.446 -13.250 25.265 1.00 90.81 309 MET A N 1
ATOM 2472 C CA . MET A 1 309 ? -4.261 -13.659 26.661 1.00 90.81 309 MET A CA 1
ATOM 2473 C C . MET A 1 309 ? -2.954 -13.118 27.244 1.00 90.81 309 MET A C 1
ATOM 2475 O O . MET A 1 309 ? -2.007 -12.846 26.502 1.00 90.81 309 MET A O 1
ATOM 2479 N N . SER A 1 310 ? -2.899 -12.999 28.572 1.00 90.00 310 SER A N 1
ATOM 2480 C CA . SER A 1 310 ? -1.660 -12.729 29.294 1.00 90.00 310 SER A CA 1
ATOM 2481 C C . SER A 1 310 ? -0.666 -13.873 29.070 1.00 90.00 310 SER A C 1
ATOM 2483 O O . SER A 1 310 ? -1.002 -15.055 29.166 1.00 90.00 310 SER A O 1
ATOM 2485 N N . VAL A 1 311 ? 0.561 -13.511 28.695 1.00 92.62 311 VAL A N 1
ATOM 2486 C CA . VAL A 1 311 ? 1.658 -14.457 28.462 1.00 92.62 311 VAL A CA 1
ATOM 2487 C C . VAL A 1 311 ? 2.566 -14.418 29.679 1.00 92.62 311 VAL A C 1
ATOM 2489 O O . VAL A 1 311 ? 3.014 -13.340 30.075 1.00 92.62 311 VAL A O 1
ATOM 2492 N N . ALA A 1 312 ? 2.830 -15.576 30.278 1.00 92.75 312 ALA A N 1
ATOM 2493 C CA . ALA A 1 312 ? 3.754 -15.667 31.397 1.00 92.75 312 ALA A CA 1
ATOM 2494 C C . ALA A 1 312 ? 5.204 -15.362 30.942 1.00 92.75 312 ALA A C 1
ATOM 2496 O O . ALA A 1 312 ? 5.520 -15.468 29.753 1.00 92.75 312 ALA A O 1
ATOM 2497 N N . PRO A 1 313 ? 6.115 -14.959 31.853 1.00 90.69 313 PRO A N 1
ATOM 2498 C CA . PRO A 1 313 ? 7.488 -14.565 31.500 1.00 90.69 313 PRO A CA 1
ATOM 2499 C C . PRO A 1 313 ? 8.305 -15.663 30.802 1.00 90.69 313 PRO A C 1
ATOM 2501 O O . PRO A 1 313 ? 9.280 -15.370 30.114 1.00 90.69 313 PRO A O 1
ATOM 2504 N N . ASP A 1 314 ? 7.906 -16.919 30.982 1.00 94.50 314 ASP A N 1
ATOM 2505 C CA . ASP A 1 314 ? 8.464 -18.116 30.353 1.00 94.50 314 ASP A CA 1
ATOM 2506 C C . ASP A 1 314 ? 7.890 -18.395 28.950 1.00 94.50 314 ASP A C 1
ATOM 2508 O O . ASP A 1 314 ? 8.182 -19.436 28.367 1.00 94.50 314 ASP A O 1
ATOM 2512 N N . LEU A 1 315 ? 7.105 -17.465 28.389 1.00 94.56 315 LEU A N 1
ATOM 2513 C CA . LEU A 1 315 ? 6.429 -17.586 27.093 1.00 94.56 315 LEU A CA 1
ATOM 2514 C C . LEU A 1 315 ? 5.433 -18.748 27.037 1.00 94.56 315 LEU A C 1
ATOM 2516 O O . LEU A 1 315 ? 5.232 -19.360 25.984 1.00 94.56 315 LEU A O 1
ATOM 2520 N N . THR A 1 316 ? 4.772 -19.035 28.158 1.00 96.12 316 THR A N 1
ATOM 2521 C CA . THR A 1 316 ? 3.673 -19.996 28.202 1.00 96.12 316 THR A CA 1
ATOM 2522 C C . THR A 1 316 ? 2.325 -19.312 28.432 1.00 96.12 316 THR A C 1
ATOM 2524 O O . THR A 1 316 ? 2.222 -18.259 29.065 1.00 96.12 316 THR A O 1
ATOM 2527 N N . ILE A 1 317 ? 1.269 -19.894 27.862 1.00 95.44 317 ILE A N 1
ATOM 2528 C CA . ILE A 1 317 ? -0.126 -19.510 28.099 1.00 95.44 317 ILE A CA 1
ATOM 2529 C C . ILE A 1 317 ? -0.881 -20.754 28.554 1.00 95.44 317 ILE A C 1
ATOM 2531 O O . ILE A 1 317 ? -0.864 -21.783 27.873 1.00 95.44 317 ILE A O 1
ATOM 2535 N N . THR A 1 318 ? -1.576 -20.656 29.685 1.00 96.38 318 THR A N 1
ATOM 2536 C CA . THR A 1 318 ? -2.466 -21.724 30.154 1.00 96.38 318 THR A CA 1
ATOM 2537 C C . THR A 1 318 ? -3.837 -21.539 29.517 1.00 96.38 318 THR A C 1
ATOM 2539 O O . THR A 1 318 ? -4.452 -20.484 29.657 1.00 96.38 318 THR A O 1
ATOM 2542 N N . CYS A 1 319 ? -4.317 -22.543 28.782 1.00 97.06 319 CYS A N 1
ATOM 2543 C CA . CYS A 1 319 ? -5.629 -22.468 28.150 1.00 97.06 319 CYS A CA 1
ATOM 2544 C C . CYS A 1 319 ? -6.738 -22.445 29.220 1.00 97.06 319 CYS A C 1
ATOM 2546 O O . CYS A 1 319 ? -6.759 -23.342 30.063 1.00 97.06 319 CYS A O 1
ATOM 2548 N N . PRO A 1 320 ? -7.681 -21.487 29.179 1.00 95.12 320 PRO A N 1
ATOM 2549 C CA . PRO A 1 320 ? -8.741 -21.390 30.180 1.00 95.12 320 PRO A CA 1
ATOM 2550 C C . PRO A 1 320 ? -9.772 -22.521 30.076 1.00 95.12 320 PRO A C 1
ATOM 2552 O O . PRO A 1 320 ? -10.396 -22.857 31.073 1.00 95.12 320 PRO A O 1
ATOM 2555 N N . GLU A 1 321 ? -9.936 -23.118 28.892 1.00 96.56 321 GLU A N 1
ATOM 2556 C CA . GLU A 1 321 ? -10.925 -24.180 28.666 1.00 96.56 321 GLU A CA 1
ATOM 2557 C C . GLU A 1 321 ? -10.427 -25.550 29.144 1.00 96.56 321 GLU A C 1
ATOM 2559 O O . GLU A 1 321 ? -11.143 -26.268 29.833 1.00 96.56 321 GLU A O 1
ATOM 2564 N N . CYS A 1 322 ? -9.195 -25.932 28.785 1.00 96.75 322 CYS A N 1
ATOM 2565 C CA . CYS A 1 322 ? -8.671 -27.277 29.063 1.00 96.75 322 CYS A CA 1
ATOM 2566 C C . CYS A 1 322 ? -7.513 -27.318 30.071 1.00 96.75 322 CYS A C 1
ATOM 2568 O O . CYS A 1 322 ? -7.030 -28.398 30.400 1.00 96.75 322 CYS A O 1
ATOM 2570 N N . GLY A 1 323 ? -7.015 -26.168 30.537 1.00 96.88 323 GLY A N 1
ATOM 2571 C CA . GLY A 1 323 ? -5.878 -26.087 31.463 1.00 96.88 323 GLY A CA 1
ATOM 2572 C C . GLY A 1 323 ? -4.517 -26.438 30.849 1.00 96.88 323 GLY A C 1
ATOM 2573 O O . GLY A 1 323 ? -3.509 -26.432 31.552 1.00 96.88 323 GLY A O 1
ATOM 2574 N N . MET A 1 324 ? -4.445 -26.736 29.547 1.00 96.81 324 MET A N 1
ATOM 2575 C CA . MET A 1 324 ? -3.188 -27.100 28.892 1.00 96.81 324 MET A CA 1
ATOM 2576 C C . MET A 1 324 ? -2.253 -25.893 28.759 1.00 96.81 324 MET A C 1
ATOM 2578 O O . MET A 1 324 ? -2.633 -24.849 28.218 1.00 96.81 324 MET A O 1
ATOM 2582 N N . ILE A 1 325 ? -1.002 -26.068 29.184 1.00 97.00 325 ILE A N 1
ATOM 2583 C CA . ILE A 1 325 ? 0.069 -25.080 29.038 1.00 97.00 325 ILE A CA 1
ATOM 2584 C C . ILE A 1 325 ? 0.614 -25.155 27.607 1.00 97.00 325 ILE A C 1
ATOM 2586 O O . ILE A 1 325 ? 1.085 -26.201 27.161 1.00 97.00 325 ILE A O 1
ATOM 2590 N N . ASN A 1 326 ? 0.523 -24.051 26.868 1.00 96.44 326 ASN A N 1
ATOM 2591 C CA . ASN A 1 326 ? 0.992 -23.937 25.491 1.00 96.44 326 ASN A CA 1
ATOM 2592 C C . ASN A 1 326 ? 2.171 -22.960 25.422 1.00 96.44 326 ASN A C 1
ATOM 2594 O O . ASN A 1 326 ? 2.071 -21.832 25.895 1.00 96.44 326 ASN A O 1
ATOM 2598 N N . GLU A 1 327 ? 3.266 -23.382 24.794 1.00 95.75 327 GLU A N 1
ATOM 2599 C CA . GLU A 1 327 ? 4.402 -22.510 24.484 1.00 95.75 327 GLU A CA 1
ATOM 2600 C C . GLU A 1 327 ? 4.055 -21.605 23.290 1.00 95.75 327 GLU A C 1
ATOM 2602 O O . GLU A 1 327 ? 3.614 -22.085 22.234 1.00 95.75 327 GLU A O 1
ATOM 2607 N N . VAL A 1 328 ? 4.241 -20.294 23.448 1.00 94.06 328 VAL A N 1
ATOM 2608 C CA . VAL A 1 328 ? 3.869 -19.281 22.454 1.00 94.06 328 VAL A CA 1
ATOM 2609 C C . VAL A 1 328 ? 5.075 -18.519 21.914 1.00 94.06 328 VAL A C 1
ATOM 2611 O O . VAL A 1 328 ? 6.112 -18.388 22.553 1.00 94.06 328 VAL A O 1
ATOM 2614 N N . ASP A 1 329 ? 4.949 -18.014 20.685 1.00 92.81 329 ASP A N 1
ATOM 2615 C CA . ASP A 1 329 ? 5.983 -17.166 20.085 1.00 92.81 329 ASP A CA 1
ATOM 2616 C C . ASP A 1 329 ? 6.108 -15.848 20.870 1.00 92.81 329 ASP A C 1
ATOM 2618 O O . ASP A 1 329 ? 5.073 -15.259 21.198 1.00 92.81 329 ASP A O 1
ATOM 2622 N N . PRO A 1 330 ? 7.327 -15.318 21.091 1.00 90.88 330 PRO A N 1
ATOM 2623 C CA . PRO A 1 330 ? 7.528 -14.006 21.704 1.00 90.88 330 PRO A CA 1
ATOM 2624 C C . PRO A 1 330 ? 6.744 -12.876 21.032 1.00 90.88 330 PRO A C 1
ATOM 2626 O O . PRO A 1 330 ? 6.447 -11.874 21.661 1.00 90.88 330 PRO A O 1
ATOM 2629 N N . ALA A 1 331 ? 6.389 -12.994 19.749 1.00 90.31 331 ALA A N 1
ATOM 2630 C CA . ALA A 1 331 ? 5.543 -11.994 19.114 1.00 90.31 331 ALA A CA 1
ATOM 2631 C C . ALA A 1 331 ? 4.151 -11.908 19.768 1.00 90.31 331 ALA A C 1
ATOM 2633 O O . ALA A 1 331 ? 3.601 -10.817 19.843 1.00 90.31 331 ALA A O 1
ATOM 2634 N N . LEU A 1 332 ? 3.575 -13.016 20.253 1.00 91.06 332 LEU A N 1
ATOM 2635 C CA . LEU A 1 332 ? 2.231 -13.037 20.851 1.00 91.06 332 LEU A CA 1
ATOM 2636 C C . LEU A 1 332 ? 2.156 -12.282 22.182 1.00 91.06 332 LEU A C 1
ATOM 2638 O O . LEU A 1 332 ? 1.088 -11.751 22.485 1.00 91.06 332 LEU A O 1
ATOM 2642 N N . SER A 1 333 ? 3.260 -12.161 22.930 1.00 89.00 333 SER A N 1
ATOM 2643 C CA . SER A 1 333 ? 3.273 -11.368 24.167 1.00 89.00 333 SER A CA 1
ATOM 2644 C C . SER A 1 333 ? 3.002 -9.888 23.905 1.00 89.00 333 SER A C 1
ATOM 2646 O O . SER A 1 333 ? 2.406 -9.225 24.741 1.00 89.00 333 SER A O 1
ATOM 2648 N N . ASP A 1 334 ? 3.333 -9.377 22.715 1.00 85.56 334 ASP A N 1
ATOM 2649 C CA . ASP A 1 334 ? 3.031 -7.989 22.340 1.00 85.56 334 ASP A CA 1
ATOM 2650 C C . ASP A 1 334 ? 1.532 -7.737 22.088 1.00 85.56 334 ASP A C 1
ATOM 2652 O O . ASP A 1 334 ? 1.105 -6.588 21.971 1.00 85.56 334 ASP A O 1
ATOM 2656 N N . LEU A 1 335 ? 0.730 -8.799 21.950 1.00 84.50 335 LEU A N 1
ATOM 2657 C CA . LEU A 1 335 ? -0.729 -8.721 21.819 1.00 84.50 335 LEU A CA 1
ATOM 2658 C C . LEU A 1 335 ? -1.457 -8.978 23.143 1.00 84.50 335 LEU A C 1
ATOM 2660 O O . LEU A 1 335 ? -2.679 -8.810 23.185 1.00 84.50 335 LEU A O 1
ATOM 2664 N N . ALA A 1 336 ? -0.739 -9.394 24.189 1.00 83.38 336 ALA A N 1
ATOM 2665 C CA . ALA A 1 336 ? -1.308 -9.710 25.488 1.00 83.38 336 ALA A CA 1
ATOM 2666 C C . ALA A 1 336 ? -2.000 -8.488 26.108 1.00 83.38 336 ALA A C 1
ATOM 2668 O O . ALA A 1 336 ? -1.519 -7.354 26.026 1.00 83.38 336 ALA A O 1
ATOM 2669 N N . ARG A 1 337 ? -3.162 -8.719 26.719 1.00 69.06 337 ARG A N 1
ATOM 2670 C CA . ARG A 1 337 ? -3.831 -7.747 27.590 1.00 69.06 337 ARG A CA 1
ATOM 2671 C C . ARG A 1 337 ? -3.566 -8.141 29.039 1.00 69.06 337 ARG A C 1
ATOM 2673 O O . ARG A 1 337 ? -3.562 -9.329 29.344 1.00 69.06 337 ARG A O 1
ATOM 2680 N N . ASP A 1 338 ? -3.380 -7.162 29.918 1.00 68.81 338 ASP A N 1
ATOM 2681 C CA . ASP A 1 338 ? -3.346 -7.426 31.357 1.00 68.81 338 ASP A CA 1
ATOM 2682 C C . ASP A 1 338 ? -4.741 -7.763 31.862 1.00 68.81 338 ASP A C 1
ATOM 2684 O O . ASP A 1 338 ? -5.746 -7.396 31.244 1.00 68.81 338 ASP A O 1
ATOM 2688 N N . ASP A 1 339 ? -4.803 -8.371 33.045 1.00 54.06 339 ASP A N 1
ATOM 2689 C CA . ASP A 1 339 ? -6.038 -8.783 33.722 1.00 54.06 339 ASP A CA 1
ATOM 2690 C C . ASP A 1 339 ? -7.035 -7.625 33.947 1.00 54.06 339 ASP A C 1
ATOM 2692 O O . ASP A 1 339 ? -8.231 -7.840 34.123 1.00 54.06 339 ASP A O 1
ATOM 2696 N N . LEU A 1 340 ? -6.571 -6.371 33.884 1.00 58.97 340 LEU A N 1
ATOM 2697 C CA . LEU A 1 340 ? -7.406 -5.164 33.959 1.00 58.97 340 LEU A CA 1
ATOM 2698 C C . LEU A 1 340 ? -7.979 -4.718 32.600 1.00 58.97 340 LEU A C 1
ATOM 2700 O O . LEU A 1 340 ? -8.521 -3.617 32.490 1.00 58.97 340 LEU A O 1
ATOM 2704 N N . GLY A 1 341 ? -7.779 -5.494 31.531 1.00 57.25 341 GLY A N 1
ATOM 2705 C CA . GLY A 1 341 ? -8.093 -5.103 30.153 1.00 57.25 341 GLY A CA 1
ATOM 2706 C C . GLY A 1 341 ? -7.241 -3.939 29.628 1.00 57.25 341 GLY A C 1
ATOM 2707 O O . GLY A 1 341 ? -7.404 -3.523 28.480 1.00 57.25 341 GLY A O 1
ATOM 2708 N N . ARG A 1 342 ? -6.320 -3.416 30.449 1.00 57.78 342 ARG A N 1
ATOM 2709 C CA . ARG A 1 342 ? -5.262 -2.494 30.035 1.00 57.78 342 ARG A CA 1
ATOM 2710 C C . ARG A 1 342 ? -4.165 -3.322 29.389 1.00 57.78 342 ARG A C 1
ATOM 2712 O O . ARG A 1 342 ? -3.810 -4.379 29.878 1.00 57.78 342 ARG A O 1
ATOM 2719 N N . GLN A 1 343 ? -3.662 -2.880 28.254 1.00 55.44 343 GLN A N 1
ATOM 2720 C CA . GLN A 1 343 ? -2.568 -3.578 27.593 1.00 55.44 343 GLN A CA 1
ATOM 2721 C C . GLN A 1 343 ? -1.260 -3.260 28.325 1.00 55.44 343 GLN A C 1
ATOM 2723 O O . GLN A 1 343 ? -0.906 -2.080 28.421 1.00 55.44 343 GLN A O 1
ATOM 2728 N N . SER A 1 344 ? -0.545 -4.281 28.814 1.00 48.38 344 SER A N 1
ATOM 2729 C CA . SER A 1 344 ? 0.803 -4.116 29.363 1.00 48.38 344 SER A CA 1
ATOM 2730 C C . SER A 1 344 ? 1.742 -3.732 28.245 1.00 48.38 344 SER A C 1
ATOM 2732 O O . SER A 1 344 ? 2.355 -4.549 27.568 1.00 48.38 344 SER A O 1
ATOM 2734 N N . VAL A 1 345 ? 1.950 -2.437 28.097 1.00 52.34 345 VAL A N 1
ATOM 2735 C CA . VAL A 1 345 ? 3.305 -1.996 27.814 1.00 52.34 345 VAL A CA 1
ATOM 2736 C C . VAL A 1 345 ? 3.885 -1.670 29.174 1.00 52.34 345 VAL A C 1
ATOM 2738 O O . VAL A 1 345 ? 3.869 -0.519 29.598 1.00 52.34 345 VAL A O 1
ATOM 2741 N N . ALA A 1 346 ? 4.342 -2.692 29.901 1.00 47.69 346 ALA A N 1
ATOM 2742 C CA . ALA A 1 346 ? 5.295 -2.422 30.962 1.00 47.69 346 ALA A CA 1
ATOM 2743 C C . ALA A 1 346 ? 6.537 -1.865 30.245 1.00 47.69 346 ALA A C 1
ATOM 2745 O O . ALA A 1 346 ? 7.146 -2.596 29.456 1.00 47.69 346 ALA A O 1
ATOM 2746 N N . PRO A 1 347 ? 6.896 -0.574 30.409 1.00 51.75 347 PRO A N 1
ATOM 2747 C CA . PRO A 1 347 ? 8.192 -0.116 29.932 1.00 51.75 347 PRO A CA 1
ATOM 2748 C C . PRO A 1 347 ? 9.244 -1.047 30.545 1.00 51.75 347 PRO A C 1
ATOM 2750 O O . PRO A 1 347 ? 9.054 -1.450 31.697 1.00 51.75 347 PRO A O 1
ATOM 2753 N N . PRO A 1 348 ? 10.299 -1.434 29.803 1.00 47.53 348 PRO A N 1
ATOM 2754 C CA . PRO A 1 348 ? 11.326 -2.320 30.330 1.00 47.53 348 PRO A CA 1
ATOM 2755 C C . PRO A 1 348 ? 11.788 -1.738 31.659 1.00 47.53 348 PRO A C 1
ATOM 2757 O O . PRO A 1 348 ? 12.369 -0.650 31.687 1.00 47.53 348 PRO A O 1
ATOM 2760 N N . GLN A 1 349 ? 11.437 -2.409 32.759 1.00 51.03 349 GLN A N 1
ATOM 2761 C CA . GLN A 1 349 ? 11.895 -1.962 34.058 1.00 51.03 349 GLN A CA 1
ATOM 2762 C C . GLN A 1 349 ? 13.419 -2.049 33.998 1.00 51.03 349 GLN A C 1
ATOM 2764 O O . GLN A 1 349 ? 13.941 -3.099 33.603 1.00 51.03 349 GLN A O 1
ATOM 2769 N N . PRO A 1 350 ? 14.143 -0.953 34.283 1.00 55.91 350 PRO A N 1
ATOM 2770 C CA . PRO A 1 350 ? 15.587 -1.026 34.382 1.00 55.91 350 PRO A CA 1
ATOM 2771 C C . PRO A 1 350 ? 15.906 -2.146 35.369 1.00 55.91 350 PRO A C 1
ATOM 2773 O O . PRO A 1 350 ? 15.344 -2.172 36.466 1.00 55.91 350 PRO A O 1
ATOM 2776 N N . LEU A 1 351 ? 16.737 -3.099 34.927 1.00 65.44 351 LEU A N 1
ATOM 2777 C CA . LEU A 1 351 ? 17.233 -4.185 35.768 1.00 65.44 351 LEU A CA 1
ATOM 2778 C C . LEU A 1 351 ? 17.597 -3.592 37.135 1.00 65.44 351 LEU A C 1
ATOM 2780 O O . LEU A 1 351 ? 18.325 -2.591 37.149 1.00 65.44 351 LEU A O 1
ATOM 2784 N N . PRO A 1 352 ? 17.080 -4.141 38.252 1.00 64.50 352 PRO A N 1
ATOM 2785 C CA . PRO A 1 352 ? 17.452 -3.658 39.570 1.00 64.50 352 PRO A CA 1
ATOM 2786 C C . PRO A 1 352 ? 18.975 -3.638 39.626 1.00 64.50 352 PRO A C 1
ATOM 2788 O O . PRO A 1 352 ? 19.621 -4.647 39.330 1.00 64.50 352 PRO A O 1
ATOM 2791 N N . ALA A 1 353 ? 19.532 -2.453 39.893 1.00 63.88 353 ALA A N 1
ATOM 2792 C CA . ALA A 1 353 ? 20.966 -2.282 40.031 1.00 63.88 353 ALA A CA 1
ATOM 2793 C C . ALA A 1 353 ? 21.456 -3.364 40.994 1.00 63.88 353 ALA A C 1
ATOM 2795 O O . ALA A 1 353 ? 20.882 -3.522 42.076 1.00 63.88 353 ALA A O 1
ATOM 2796 N N . ALA A 1 354 ? 22.441 -4.151 40.550 1.00 61.66 354 ALA A N 1
ATOM 2797 C CA . ALA A 1 354 ? 23.027 -5.199 41.367 1.00 61.66 354 ALA A CA 1
ATOM 2798 C C . ALA A 1 354 ? 23.333 -4.611 42.754 1.00 61.66 354 ALA A C 1
ATOM 2800 O O . ALA A 1 354 ? 23.863 -3.496 42.804 1.00 61.66 354 ALA A O 1
ATOM 2801 N N . PRO A 1 355 ? 22.958 -5.292 43.852 1.00 65.88 355 PRO A N 1
ATOM 2802 C CA . PRO A 1 355 ? 23.210 -4.781 45.187 1.00 65.88 355 PRO A CA 1
ATOM 2803 C C . PRO A 1 355 ? 24.706 -4.503 45.309 1.00 65.88 355 PRO A C 1
ATOM 2805 O O . PRO A 1 355 ? 25.529 -5.414 45.261 1.00 65.88 355 PRO A O 1
ATOM 2808 N N . THR A 1 356 ? 25.060 -3.222 45.391 1.00 65.25 356 THR A N 1
ATOM 2809 C CA . THR A 1 356 ? 26.390 -2.805 45.807 1.00 65.25 356 THR A CA 1
ATOM 2810 C C . THR A 1 356 ? 26.543 -3.268 47.244 1.00 65.25 356 THR A C 1
ATOM 2812 O O . THR A 1 356 ? 25.991 -2.656 48.157 1.00 65.25 356 THR A O 1
ATOM 2815 N N . ASP A 1 357 ? 27.260 -4.375 47.413 1.00 60.91 357 ASP A N 1
ATOM 2816 C CA . ASP A 1 357 ? 27.834 -4.828 48.673 1.00 60.91 357 ASP A CA 1
ATOM 2817 C C . ASP A 1 357 ? 28.793 -3.738 49.179 1.00 60.91 357 ASP A C 1
ATOM 2819 O O . ASP A 1 357 ? 30.009 -3.787 48.999 1.00 60.91 357 ASP A O 1
ATOM 2823 N N . THR A 1 358 ? 28.252 -2.690 49.800 1.00 59.69 358 THR A N 1
ATOM 2824 C CA . THR A 1 358 ? 29.020 -1.858 50.725 1.00 59.69 358 THR A CA 1
ATOM 2825 C C . THR A 1 358 ? 29.171 -2.648 52.012 1.00 59.69 358 THR A C 1
ATOM 2827 O O . THR A 1 358 ? 28.421 -2.472 52.972 1.00 59.69 358 THR A O 1
ATOM 2830 N N . GLY A 1 359 ? 30.144 -3.559 51.989 1.00 60.50 359 GLY A N 1
ATOM 2831 C CA . GLY A 1 359 ? 30.701 -4.170 53.179 1.00 60.50 359 GLY A CA 1
ATOM 2832 C C . GLY A 1 359 ? 31.222 -3.078 54.105 1.00 60.50 359 GLY A C 1
ATOM 2833 O O . GLY A 1 359 ? 32.215 -2.416 53.812 1.00 60.50 359 GLY A O 1
ATOM 2834 N N . ALA A 1 360 ? 30.528 -2.898 55.224 1.00 57.91 360 ALA A N 1
ATOM 2835 C CA . ALA A 1 360 ? 31.100 -2.296 56.409 1.00 57.91 360 ALA A CA 1
ATOM 2836 C C . ALA A 1 360 ? 32.142 -3.274 56.974 1.00 57.91 360 ALA A C 1
ATOM 2838 O O . ALA A 1 360 ? 31.827 -4.420 57.299 1.00 57.91 360 ALA A O 1
ATOM 2839 N N . GLN A 1 361 ? 33.381 -2.812 57.074 1.00 55.19 361 GLN A N 1
ATOM 2840 C CA . GLN A 1 361 ? 34.433 -3.412 57.887 1.00 55.19 361 GLN A CA 1
ATOM 2841 C C . GLN A 1 361 ? 34.995 -2.327 58.825 1.00 55.19 361 GLN A C 1
ATOM 2843 O O . GLN A 1 361 ? 34.845 -1.144 58.516 1.00 55.19 361 GLN A O 1
ATOM 2848 N N . PRO A 1 362 ? 35.530 -2.747 59.984 1.00 65.81 362 PRO A N 1
ATOM 2849 C CA . PRO A 1 362 ? 35.187 -2.231 61.316 1.00 65.81 362 PRO A CA 1
ATOM 2850 C C . PRO A 1 362 ? 35.741 -0.859 61.697 1.00 65.81 362 PRO A C 1
ATOM 2852 O O . PRO A 1 362 ? 36.829 -0.486 61.203 1.00 65.81 362 PRO A O 1
#

Radius of gyration: 29.35 Å; Cα contacts (8 Å, |Δi|>4): 294; chains: 1; bounding box: 74×54×103 Å

Nearest PDB structures (foldseek):
  8gym-assembly1_x  TM=3.219E-01  e=8.065E+00  Tetrahymena thermophila SB210

pLDDT: mean 77.39, std 15.72, range [34.47, 97.38]

Solvent-accessible surface area (backbone atoms only — not comparable to full-atom values): 21499 Å² total; per-residue (Å²): 137,77,86,76,61,84,91,54,65,54,64,60,39,77,91,49,68,89,52,55,77,64,40,42,49,51,23,52,52,46,61,60,63,41,64,68,55,51,51,51,53,49,48,51,50,50,47,45,53,67,48,47,49,54,50,34,48,49,54,33,52,55,57,48,66,74,59,84,52,88,80,62,37,69,63,51,44,55,49,50,41,51,48,36,48,54,53,39,48,54,49,47,53,52,48,48,56,50,51,50,54,50,50,54,53,51,50,53,52,46,47,47,62,71,48,28,24,39,92,87,78,60,50,73,50,70,53,49,67,65,44,97,86,38,34,33,66,39,89,91,75,65,50,76,42,74,44,61,77,32,60,64,47,56,32,45,38,98,83,76,45,68,71,66,84,74,75,95,68,85,88,78,74,85,89,71,79,72,87,81,76,88,80,85,84,62,70,50,64,77,52,64,78,35,79,88,46,66,86,53,59,70,67,42,47,49,51,25,55,51,47,68,64,58,55,61,82,56,49,56,59,52,50,50,49,42,52,50,48,41,54,50,40,38,49,51,47,47,67,66,46,46,61,55,49,62,73,70,51,75,66,81,88,62,62,87,71,51,67,59,64,57,47,56,44,50,54,50,40,51,52,54,26,49,54,50,46,54,52,50,52,51,50,52,55,52,50,49,54,51,48,48,48,64,69,44,24,25,40,95,86,80,63,48,74,49,68,45,45,61,53,45,98,86,38,34,34,67,38,89,89,79,64,50,74,41,75,41,59,79,30,54,50,55,49,17,28,36,99,82,73,48,64,67,74,71,70,83,71,75,72,77,73,74,83,78,81,78,75,86,76,135

Foldseek 3Di:
DDLPDLQQLLLQDPVCPPDDSVLSSLLLVQLCVDPVNVVVLVVVLVCLVVPLLVVLQVVLVVVLVVDDDPPLNPLVSVVSSVVSVVVSVVVSVVVSSVVNSVSSVVSVVCQCQVAQADPPPRHGQQQADADPQQWGQDPVPRDIGRHDPSSLSRYADPVSHRPPVDPDDDDDDPPDDDDDDDDDDDDDPLQVVDPVCPPDDPVLSVLLLVLLVPDPVVVVVLVVVLVCLLVVQLVVLCVVCVVVLVVPDPDCVPVSPPPNVVVVSVVVSNVVSVVVSVVVVSVVSNVSVCCQCQVAQADPPPRHGVQQAAADPQQWDQDPPPRDIGRHRPSSNSRHAPPVSHRDPPPPDPDPDDPPPPDDDD